Protein AF-A0A255DDA2-F1 (afdb_monomer_lite)

Structure (mmCIF, N/CA/C/O backbone):
data_AF-A0A255DDA2-F1
#
_entry.id   AF-A0A255DDA2-F1
#
loop_
_atom_site.group_PDB
_atom_site.id
_atom_site.type_symbol
_atom_site.label_atom_id
_atom_site.label_alt_id
_atom_site.label_comp_id
_atom_site.label_asym_id
_atom_site.label_entity_id
_atom_site.label_seq_id
_atom_site.pdbx_PDB_ins_code
_atom_site.Cartn_x
_atom_site.Cartn_y
_atom_site.Cartn_z
_atom_site.occupancy
_atom_site.B_iso_or_equiv
_atom_site.auth_seq_id
_atom_site.auth_comp_id
_atom_site.auth_asym_id
_atom_site.auth_atom_id
_atom_site.pdbx_PDB_model_num
ATOM 1 N N . MET A 1 1 ? 32.195 27.760 -72.637 1.00 43.66 1 MET A N 1
ATOM 2 C CA . MET A 1 1 ? 32.267 26.309 -72.363 1.00 43.66 1 MET A CA 1
ATOM 3 C C . MET A 1 1 ? 33.726 25.896 -72.409 1.00 43.66 1 MET A C 1
ATOM 5 O O . MET A 1 1 ? 34.271 25.715 -73.491 1.00 43.66 1 MET A O 1
ATOM 9 N N . SER A 1 2 ? 34.376 25.859 -71.250 1.00 41.91 2 SER A N 1
ATOM 10 C CA . SER A 1 2 ? 35.783 25.475 -71.122 1.00 41.91 2 SER A CA 1
ATOM 11 C C . SER A 1 2 ? 35.889 23.953 -71.210 1.00 41.91 2 SER A C 1
ATOM 13 O O . SER A 1 2 ? 35.228 23.255 -70.447 1.00 41.91 2 SER A O 1
ATOM 15 N N . ARG A 1 3 ? 36.659 23.437 -72.175 1.00 45.88 3 ARG A N 1
ATOM 16 C CA . ARG A 1 3 ? 36.973 22.006 -72.279 1.00 45.88 3 ARG A CA 1
ATOM 17 C C . ARG A 1 3 ? 38.140 21.694 -71.349 1.00 45.88 3 ARG A C 1
ATOM 19 O O . ARG A 1 3 ? 39.228 22.231 -71.525 1.00 45.88 3 ARG A O 1
ATOM 26 N N . GLU A 1 4 ? 37.883 20.835 -70.377 1.00 49.66 4 GLU A N 1
ATOM 27 C CA . GLU A 1 4 ? 38.878 20.277 -69.469 1.00 49.66 4 GLU A CA 1
ATOM 28 C C . GLU A 1 4 ? 39.712 19.241 -70.241 1.00 49.66 4 GLU A C 1
ATOM 30 O O . GLU A 1 4 ? 39.193 18.232 -70.722 1.00 49.66 4 GLU A O 1
ATOM 35 N N . LEU A 1 5 ? 40.996 19.537 -70.454 1.00 54.12 5 LEU A N 1
ATOM 36 C CA . LEU A 1 5 ? 41.959 18.612 -71.049 1.00 54.12 5 LEU A CA 1
ATOM 37 C C . LEU A 1 5 ? 42.528 17.733 -69.933 1.00 54.12 5 LEU A C 1
ATOM 39 O O . LEU A 1 5 ? 43.338 18.185 -69.128 1.00 54.12 5 LEU A O 1
ATOM 43 N N . VAL A 1 6 ? 42.093 16.477 -69.893 1.00 54.84 6 VAL A N 1
ATOM 44 C CA . VAL A 1 6 ? 42.633 15.449 -68.995 1.00 54.84 6 VAL A CA 1
ATOM 45 C C . VAL A 1 6 ? 43.920 14.887 -69.619 1.00 54.84 6 VAL A C 1
ATOM 47 O O . VAL A 1 6 ? 43.923 14.617 -70.824 1.00 54.84 6 VAL A O 1
ATOM 50 N N . PRO A 1 7 ? 45.018 14.701 -68.862 1.00 59.44 7 PRO A N 1
ATOM 51 C CA . PRO A 1 7 ? 46.258 14.163 -69.410 1.00 59.44 7 PRO A CA 1
ATOM 52 C C . PRO A 1 7 ? 46.057 12.720 -69.887 1.00 59.44 7 PRO A C 1
ATOM 54 O O . PRO A 1 7 ? 45.944 11.785 -69.095 1.00 59.44 7 PRO A O 1
ATOM 57 N N . GLY A 1 8 ? 46.023 12.545 -71.209 1.00 48.94 8 GLY A N 1
ATOM 58 C CA . GLY A 1 8 ? 46.153 11.246 -71.851 1.00 48.94 8 GLY A CA 1
ATOM 59 C C . GLY A 1 8 ? 47.595 10.777 -71.723 1.00 48.94 8 GLY A C 1
ATOM 60 O O . GLY A 1 8 ? 48.477 11.261 -72.427 1.00 48.94 8 GLY A O 1
ATOM 61 N N . TYR A 1 9 ? 47.846 9.844 -70.813 1.00 61.16 9 TYR A N 1
ATOM 62 C CA . TYR A 1 9 ? 49.087 9.086 -70.814 1.00 61.16 9 TYR A CA 1
ATOM 63 C C . TYR A 1 9 ? 49.030 8.109 -71.995 1.00 61.16 9 TYR A C 1
ATOM 65 O O . TYR A 1 9 ? 48.171 7.232 -72.069 1.00 61.16 9 TYR A O 1
ATOM 73 N N . SER A 1 10 ? 49.926 8.288 -72.963 1.00 55.62 10 SER A N 1
ATOM 74 C CA . SER A 1 10 ? 50.130 7.329 -74.042 1.00 55.62 10 SER A CA 1
ATOM 75 C C . SER A 1 10 ? 50.744 6.059 -73.452 1.00 55.62 10 SER A C 1
ATOM 77 O O . SER A 1 10 ? 51.945 6.016 -73.180 1.00 55.62 10 SER A O 1
ATOM 79 N N . LEU A 1 11 ? 49.935 5.022 -73.239 1.00 55.56 11 LEU A N 1
ATOM 80 C CA . LEU A 1 11 ? 50.471 3.676 -73.081 1.00 55.56 11 LEU A CA 1
ATOM 81 C C . LEU A 1 11 ? 50.920 3.208 -74.465 1.00 55.56 11 LEU A C 1
ATOM 83 O O . LEU A 1 11 ? 50.124 3.161 -75.403 1.00 55.56 11 LEU A O 1
ATOM 87 N N . LEU A 1 12 ? 52.208 2.890 -74.594 1.00 60.94 12 LEU A N 1
ATOM 88 C CA . LEU A 1 12 ? 52.709 2.060 -75.685 1.00 60.94 12 LEU A CA 1
ATOM 89 C C . LEU A 1 12 ? 51.778 0.850 -75.841 1.00 60.94 12 LEU A C 1
ATOM 91 O O . LEU A 1 12 ? 51.450 0.195 -74.851 1.00 60.94 12 LEU A O 1
ATOM 95 N N . ALA A 1 13 ? 51.342 0.570 -77.070 1.00 56.50 13 ALA A N 1
ATOM 96 C CA . ALA A 1 13 ? 50.552 -0.614 -77.375 1.00 56.50 13 ALA A CA 1
ATOM 97 C C . ALA A 1 13 ? 51.410 -1.864 -77.122 1.00 56.50 13 ALA A C 1
ATOM 99 O O . ALA A 1 13 ? 52.199 -2.284 -77.963 1.00 56.50 13 ALA A O 1
ATOM 100 N N . GLY A 1 14 ? 51.278 -2.424 -75.925 1.00 64.88 14 GLY A N 1
ATOM 101 C CA . GLY A 1 14 ? 51.926 -3.649 -75.488 1.00 64.88 14 GLY A CA 1
ATOM 102 C C . GLY A 1 14 ? 51.089 -4.285 -74.387 1.00 64.88 14 GLY A C 1
ATOM 103 O O . GLY A 1 14 ? 50.583 -3.595 -73.502 1.00 64.88 14 GLY A O 1
ATOM 104 N N . ALA A 1 15 ? 50.904 -5.600 -74.459 1.00 62.62 15 ALA A N 1
ATOM 105 C CA . ALA A 1 15 ? 50.242 -6.344 -73.400 1.00 62.62 15 ALA A CA 1
ATOM 106 C C . ALA A 1 15 ? 51.174 -6.390 -72.182 1.00 62.62 15 ALA A C 1
ATOM 108 O O . ALA A 1 15 ? 52.260 -6.961 -72.256 1.00 62.62 15 ALA A O 1
ATOM 109 N N . TYR A 1 16 ? 50.766 -5.777 -71.072 1.00 63.75 16 TYR A N 1
ATOM 110 C CA . TYR A 1 16 ? 51.408 -5.997 -69.782 1.00 63.75 16 TYR A CA 1
ATOM 111 C C . TYR A 1 16 ? 50.604 -7.046 -69.013 1.00 63.75 16 TYR A C 1
ATOM 113 O O . TYR A 1 16 ? 49.379 -6.965 -68.922 1.00 63.75 16 TYR A O 1
ATOM 121 N N . GLU A 1 17 ? 51.288 -8.040 -68.455 1.00 64.62 17 GLU A N 1
ATOM 122 C CA . GLU A 1 17 ? 50.682 -8.975 -67.513 1.00 64.62 17 GLU A CA 1
ATOM 123 C C . GLU A 1 17 ? 50.752 -8.346 -66.114 1.00 64.62 17 GLU A C 1
ATOM 125 O O . GLU A 1 17 ? 51.828 -8.184 -65.533 1.00 64.62 17 GLU A O 1
ATOM 130 N N . ALA A 1 18 ? 49.610 -7.920 -65.572 1.00 68.31 18 ALA A N 1
ATOM 131 C CA . ALA A 1 18 ? 49.544 -7.456 -64.192 1.00 68.31 18 ALA A CA 1
ATOM 132 C C . ALA A 1 18 ? 49.630 -8.663 -63.248 1.00 68.31 18 ALA A C 1
ATOM 134 O O . ALA A 1 18 ? 48.817 -9.585 -63.335 1.00 68.31 18 ALA A O 1
ATOM 135 N N . ARG A 1 19 ? 50.588 -8.657 -62.312 1.00 67.38 19 ARG A N 1
ATOM 136 C CA . ARG A 1 19 ? 50.671 -9.692 -61.271 1.00 67.38 19 ARG A CA 1
ATOM 137 C C . ARG A 1 19 ? 49.369 -9.669 -60.447 1.00 67.38 19 ARG A C 1
ATOM 139 O O . ARG A 1 19 ? 48.989 -8.592 -59.984 1.00 67.38 19 ARG A O 1
ATOM 146 N N . PRO A 1 20 ? 48.681 -10.808 -60.242 1.00 67.75 20 PRO A N 1
ATOM 147 C CA . PRO A 1 20 ? 47.435 -10.832 -59.485 1.00 67.75 20 PRO A CA 1
ATOM 148 C C . PRO A 1 20 ? 47.663 -10.311 -58.063 1.00 67.75 20 PRO A C 1
ATOM 150 O O . PRO A 1 20 ? 48.584 -10.749 -57.369 1.00 67.75 20 PRO A O 1
ATOM 153 N N . VAL A 1 21 ? 46.826 -9.362 -57.638 1.00 70.25 21 VAL A N 1
ATOM 154 C CA . VAL A 1 21 ? 46.853 -8.821 -56.275 1.00 70.25 21 VAL A CA 1
ATOM 155 C C . VAL A 1 21 ? 46.374 -9.922 -55.324 1.00 70.25 21 VAL 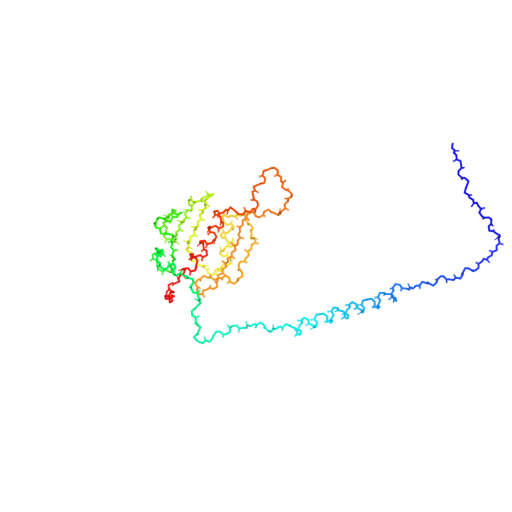A C 1
ATOM 157 O O . VAL A 1 21 ? 45.271 -10.444 -55.516 1.00 70.25 21 VAL A O 1
ATOM 160 N N . PRO A 1 22 ? 47.161 -10.314 -54.308 1.00 67.69 22 PRO A N 1
ATOM 161 C CA . PRO A 1 22 ? 46.708 -11.302 -53.345 1.00 67.69 22 PRO A CA 1
ATOM 162 C C . PRO A 1 22 ? 45.557 -10.709 -52.524 1.00 67.69 22 PRO A C 1
ATOM 164 O O . PRO A 1 22 ? 45.750 -9.757 -51.772 1.00 67.69 22 PRO A O 1
ATOM 167 N N . TYR A 1 23 ? 44.357 -11.273 -52.659 1.00 69.94 23 TYR A N 1
ATOM 168 C CA . TYR A 1 23 ? 43.218 -10.948 -51.805 1.00 69.94 23 TYR A CA 1
ATOM 169 C C . TYR A 1 23 ? 43.072 -12.022 -50.725 1.00 69.94 23 TYR A C 1
ATOM 171 O O . TYR A 1 23 ? 43.047 -13.226 -50.993 1.00 69.94 23 TYR A O 1
ATOM 179 N N . THR A 1 24 ? 42.975 -11.602 -49.469 1.00 68.75 24 THR A N 1
ATOM 180 C CA . THR A 1 24 ? 42.604 -12.492 -48.371 1.00 68.75 24 THR A CA 1
ATOM 181 C C . THR A 1 24 ? 41.094 -12.686 -48.400 1.00 68.75 24 THR A C 1
ATOM 183 O O . THR A 1 24 ? 40.321 -11.747 -48.238 1.00 68.75 24 THR A O 1
ATOM 186 N N . SER A 1 25 ? 40.644 -13.921 -48.641 1.00 78.88 25 SER A N 1
ATOM 187 C CA . SER A 1 25 ? 39.208 -14.217 -48.663 1.00 78.88 25 SER A CA 1
ATOM 188 C C . SER A 1 25 ? 38.577 -13.853 -47.316 1.00 78.88 25 SER A C 1
ATOM 190 O O . SER A 1 25 ? 39.085 -14.288 -46.279 1.00 78.88 25 SER A O 1
ATOM 192 N N . LEU A 1 26 ? 37.440 -13.153 -47.331 1.00 77.12 26 LEU A N 1
ATOM 193 C CA . LEU A 1 26 ? 36.682 -12.765 -46.134 1.00 77.12 26 LEU A CA 1
ATOM 194 C C . LEU A 1 26 ? 36.454 -13.953 -45.181 1.00 77.12 26 LEU A C 1
ATOM 196 O O . LEU A 1 26 ? 36.572 -13.832 -43.966 1.00 77.12 26 LEU A O 1
ATOM 200 N N . ARG A 1 27 ? 36.230 -15.144 -45.746 1.00 76.75 27 ARG A N 1
ATOM 201 C CA . ARG A 1 27 ? 36.062 -16.396 -45.000 1.00 76.75 27 ARG A CA 1
ATOM 202 C C . ARG A 1 27 ? 37.296 -16.780 -44.171 1.00 76.75 27 ARG A C 1
ATOM 204 O O . ARG A 1 27 ? 37.142 -17.217 -43.038 1.00 76.75 27 ARG A O 1
ATOM 211 N N . ARG A 1 28 ? 38.511 -16.581 -44.695 1.00 80.19 28 ARG A N 1
ATOM 212 C CA . ARG A 1 28 ? 39.770 -16.830 -43.961 1.00 80.19 28 ARG A CA 1
ATOM 213 C C . ARG A 1 28 ? 39.997 -15.836 -42.819 1.00 80.19 28 ARG A C 1
ATOM 215 O O . ARG A 1 28 ? 40.735 -16.165 -41.901 1.00 80.19 28 ARG A O 1
ATOM 222 N N . LEU A 1 29 ? 39.362 -14.664 -42.861 1.00 83.50 29 LEU A N 1
ATOM 223 C CA . LEU A 1 29 ? 39.468 -13.643 -41.816 1.00 83.50 29 LEU A CA 1
ATOM 224 C C . LEU A 1 29 ? 38.366 -13.781 -40.753 1.00 83.50 29 LEU A C 1
ATOM 226 O O . LEU A 1 29 ? 38.639 -13.660 -39.564 1.00 83.50 29 LEU A O 1
ATOM 230 N N . LEU A 1 30 ? 37.137 -14.109 -41.160 1.00 86.88 30 LEU A N 1
ATOM 231 C CA . LEU A 1 30 ? 36.003 -14.248 -40.241 1.00 86.88 30 LEU A CA 1
ATOM 232 C C . LEU A 1 30 ? 36.082 -15.502 -39.365 1.00 86.88 30 LEU A C 1
ATOM 234 O O . LEU A 1 30 ? 35.718 -15.436 -38.195 1.00 86.88 30 LEU A O 1
ATOM 238 N N . ILE A 1 31 ? 36.575 -16.628 -39.894 1.00 88.12 31 ILE A N 1
ATOM 239 C CA . ILE A 1 31 ? 36.677 -17.886 -39.133 1.00 88.12 31 ILE A CA 1
ATOM 240 C C . ILE A 1 31 ? 37.495 -17.728 -37.836 1.00 88.12 31 ILE A C 1
ATOM 242 O O . ILE A 1 31 ? 36.953 -18.047 -36.776 1.00 88.12 31 ILE A O 1
ATOM 246 N N . PRO A 1 32 ? 38.749 -17.227 -37.854 1.00 90.62 32 PRO A N 1
ATOM 247 C CA . PRO A 1 32 ? 39.518 -17.082 -36.618 1.00 90.62 32 PRO A CA 1
ATOM 248 C C . PRO A 1 32 ? 38.910 -16.036 -35.678 1.00 90.62 32 PRO A C 1
ATOM 250 O O . PRO A 1 32 ? 38.984 -16.191 -34.462 1.00 90.62 32 PRO A O 1
ATOM 253 N N . MET A 1 33 ? 38.268 -14.997 -36.220 1.00 90.31 33 MET A N 1
ATOM 254 C CA . MET A 1 33 ? 37.694 -13.926 -35.410 1.00 90.31 33 MET A CA 1
ATOM 255 C C . MET A 1 33 ? 36.439 -14.388 -34.651 1.00 90.31 33 MET A C 1
ATOM 257 O O . MET A 1 33 ? 36.299 -14.112 -33.462 1.00 90.31 33 MET A O 1
ATOM 261 N N . ILE A 1 34 ? 35.561 -15.157 -35.306 1.00 92.31 34 ILE A N 1
ATOM 262 C CA . ILE A 1 34 ? 34.393 -15.777 -34.662 1.00 92.31 34 ILE A CA 1
ATOM 263 C C . ILE A 1 34 ? 34.845 -16.817 -33.635 1.00 92.31 34 ILE A C 1
ATOM 265 O O . ILE A 1 34 ? 34.330 -16.830 -32.521 1.00 92.31 34 ILE A O 1
ATOM 269 N N . ALA A 1 35 ? 35.831 -17.654 -33.976 1.00 94.44 35 ALA A N 1
ATOM 270 C CA . ALA A 1 35 ? 36.371 -18.638 -33.041 1.00 94.44 35 ALA A CA 1
ATOM 271 C C . ALA A 1 35 ? 36.929 -17.967 -31.774 1.00 94.44 35 ALA A C 1
ATOM 273 O O . ALA A 1 35 ? 36.618 -18.399 -30.666 1.00 94.44 35 ALA A O 1
ATOM 274 N N . GLY A 1 36 ? 37.677 -16.868 -31.925 1.00 94.62 36 GLY A N 1
ATOM 275 C CA . GLY A 1 36 ? 38.171 -16.078 -30.798 1.00 94.62 36 GLY A CA 1
ATOM 276 C C . GLY A 1 36 ? 37.045 -15.511 -29.929 1.00 94.62 36 GLY A C 1
ATOM 277 O O . GLY A 1 36 ? 37.089 -15.646 -28.708 1.00 94.62 36 GLY A O 1
ATOM 278 N N . LEU A 1 37 ? 36.001 -14.944 -30.543 1.00 95.06 37 LEU A N 1
ATOM 279 C CA . LEU A 1 37 ? 34.844 -14.412 -29.817 1.00 95.06 37 LEU A CA 1
ATOM 280 C C . LEU A 1 37 ? 34.136 -15.501 -28.997 1.00 95.06 37 LEU A C 1
ATOM 282 O O . LEU A 1 37 ? 33.838 -15.290 -27.824 1.00 95.06 37 LEU A O 1
ATOM 286 N N . VAL A 1 38 ? 33.898 -16.671 -29.595 1.00 95.75 38 VAL A N 1
ATOM 287 C CA . VAL A 1 38 ? 33.235 -17.799 -28.923 1.00 95.75 38 VAL A CA 1
ATOM 288 C C . VAL A 1 38 ? 34.045 -18.271 -27.717 1.00 95.75 38 VAL A C 1
ATOM 290 O O . VAL A 1 38 ? 33.471 -18.513 -26.659 1.00 95.75 38 VAL A O 1
ATOM 293 N N . VAL A 1 39 ? 35.373 -18.347 -27.842 1.00 96.31 39 VAL A N 1
ATOM 294 C CA . VAL A 1 39 ? 36.255 -18.724 -26.728 1.00 96.31 39 VAL A CA 1
ATOM 295 C C . VAL A 1 39 ? 36.181 -17.700 -25.596 1.00 96.31 39 VAL A C 1
ATOM 297 O O . VAL A 1 39 ? 36.059 -18.088 -24.437 1.00 96.31 39 VAL A O 1
ATOM 300 N N . ILE A 1 40 ? 36.200 -16.403 -25.915 1.00 95.25 40 ILE A N 1
ATOM 301 C CA . ILE A 1 40 ? 36.116 -15.337 -24.907 1.00 95.25 40 ILE A CA 1
ATOM 302 C C . ILE A 1 40 ? 34.773 -15.393 -24.174 1.00 95.25 40 ILE A C 1
ATOM 304 O O . ILE A 1 40 ? 34.750 -15.390 -22.947 1.00 95.25 40 ILE A O 1
ATOM 308 N N . VAL A 1 41 ? 33.661 -15.488 -24.907 1.00 95.50 41 VAL A N 1
ATOM 309 C CA . VAL A 1 41 ? 32.313 -15.551 -24.318 1.00 95.50 41 VAL A CA 1
ATOM 310 C C . VAL A 1 41 ? 32.125 -16.824 -23.488 1.00 95.50 41 VAL A C 1
ATOM 312 O O . VAL A 1 41 ? 31.546 -16.778 -22.403 1.00 95.50 41 VAL A O 1
ATOM 315 N N . GLY A 1 42 ? 32.637 -17.962 -23.958 1.00 94.06 42 GLY A N 1
ATOM 316 C CA . GLY A 1 42 ? 32.603 -19.217 -23.208 1.00 94.06 42 GLY A CA 1
ATOM 317 C C . GLY A 1 42 ? 33.409 -19.144 -21.910 1.00 94.06 42 GLY A C 1
ATOM 318 O O . GLY A 1 42 ? 32.933 -19.567 -20.859 1.00 94.06 42 GLY A O 1
ATOM 319 N N . ALA A 1 43 ? 34.605 -18.552 -21.954 1.00 91.75 43 ALA A N 1
ATOM 320 C CA . ALA A 1 43 ? 35.448 -18.392 -20.773 1.00 91.75 43 ALA A CA 1
ATOM 321 C C . ALA A 1 43 ? 34.819 -17.451 -19.733 1.00 91.75 43 ALA A C 1
ATOM 323 O O . ALA A 1 43 ? 34.835 -17.762 -18.542 1.00 91.75 43 ALA A O 1
ATOM 324 N N . THR A 1 44 ? 34.231 -16.327 -20.160 1.00 88.69 44 THR A N 1
ATOM 325 C CA . THR A 1 44 ? 33.587 -15.378 -19.238 1.00 88.69 44 THR A CA 1
ATOM 326 C C . THR A 1 44 ? 32.336 -15.967 -18.597 1.00 88.69 44 THR A C 1
ATOM 328 O O . THR A 1 44 ? 32.183 -15.885 -17.381 1.00 88.69 44 THR A O 1
ATOM 331 N N . THR A 1 45 ? 31.473 -16.621 -19.377 1.00 89.75 45 THR A N 1
ATOM 332 C CA . THR A 1 45 ? 30.261 -17.268 -18.845 1.00 89.75 45 THR A CA 1
ATOM 333 C C . THR A 1 45 ? 30.587 -18.404 -17.874 1.00 89.75 45 THR A C 1
ATOM 335 O O . THR A 1 45 ? 29.985 -18.476 -16.803 1.00 89.75 45 THR A O 1
ATOM 338 N N . ALA A 1 46 ? 31.582 -19.243 -18.180 1.00 90.06 46 ALA A N 1
ATOM 339 C CA . ALA A 1 46 ? 32.036 -20.295 -17.271 1.00 90.06 46 ALA A CA 1
ATOM 340 C C . ALA A 1 46 ? 32.599 -19.724 -15.959 1.00 90.06 46 ALA A C 1
ATOM 342 O O . ALA A 1 46 ? 32.262 -20.215 -14.881 1.00 90.06 46 ALA A O 1
ATOM 343 N N . ALA A 1 47 ? 33.403 -18.659 -16.031 1.00 89.56 47 ALA A N 1
ATOM 344 C CA . ALA A 1 47 ? 33.924 -17.983 -14.846 1.00 89.56 47 ALA A CA 1
ATOM 345 C C . ALA A 1 47 ? 32.798 -17.403 -13.972 1.00 89.56 47 ALA A C 1
ATOM 347 O O . ALA A 1 47 ? 32.841 -17.545 -12.752 1.00 89.56 47 ALA A O 1
ATOM 348 N N . SER A 1 48 ? 31.762 -16.810 -14.579 1.00 81.44 48 SER A N 1
ATOM 349 C CA . SER A 1 48 ? 30.595 -16.308 -13.844 1.00 81.44 48 SER A CA 1
ATOM 350 C C . SER A 1 48 ? 29.814 -17.420 -13.144 1.00 81.44 48 SER A C 1
ATOM 352 O O . SER A 1 48 ? 29.395 -17.234 -12.006 1.00 81.44 48 SER A O 1
ATOM 354 N N . LEU A 1 49 ? 29.641 -18.578 -13.787 1.00 83.50 49 LEU A N 1
ATOM 355 C CA . LEU A 1 49 ? 28.945 -19.716 -13.179 1.00 83.50 49 LEU A CA 1
ATOM 356 C C . LEU A 1 49 ? 29.746 -20.340 -12.030 1.00 83.50 49 LEU A C 1
ATOM 358 O O . LEU A 1 49 ? 29.162 -20.713 -11.019 1.00 83.50 49 LEU A O 1
ATOM 362 N N . LEU A 1 50 ? 31.073 -20.418 -12.156 1.00 84.62 50 LEU A N 1
ATOM 363 C CA . LEU A 1 50 ? 31.952 -20.941 -11.104 1.00 84.62 50 LEU A CA 1
ATOM 364 C C . LEU A 1 50 ? 32.068 -19.993 -9.899 1.00 84.62 50 LEU A C 1
ATOM 366 O O . LEU A 1 50 ? 32.258 -20.456 -8.778 1.00 84.62 50 LEU A O 1
ATOM 370 N N . ALA A 1 51 ? 31.959 -18.680 -10.120 1.00 81.12 51 ALA A N 1
ATOM 371 C CA . ALA A 1 51 ? 32.018 -17.670 -9.064 1.00 81.12 51 ALA A CA 1
ATOM 372 C C . ALA A 1 51 ? 30.662 -17.402 -8.386 1.00 81.12 51 ALA A C 1
ATOM 374 O O . ALA A 1 51 ? 30.615 -16.724 -7.358 1.00 81.12 51 ALA A O 1
ATOM 375 N N . ALA A 1 52 ? 29.556 -17.901 -8.945 1.00 78.44 52 ALA A N 1
ATOM 376 C CA . ALA A 1 52 ? 28.236 -17.721 -8.362 1.00 78.44 52 ALA A CA 1
ATOM 377 C C . ALA A 1 52 ? 28.111 -18.547 -7.073 1.00 78.44 52 ALA A C 1
ATOM 379 O O . ALA A 1 52 ? 28.063 -19.777 -7.101 1.00 78.44 52 ALA A O 1
ATOM 380 N N . ALA A 1 53 ? 28.028 -17.867 -5.929 1.00 73.81 53 ALA A N 1
ATOM 381 C CA . ALA A 1 53 ? 27.623 -18.516 -4.691 1.00 73.81 53 ALA A CA 1
ATOM 382 C C . ALA A 1 53 ? 26.176 -19.034 -4.837 1.00 73.81 53 ALA A C 1
ATOM 384 O O . ALA A 1 53 ? 25.343 -18.342 -5.435 1.00 73.81 53 ALA A O 1
ATOM 385 N N . PRO A 1 54 ? 25.846 -20.224 -4.300 1.00 75.31 54 PRO A N 1
ATOM 386 C CA . PRO A 1 54 ? 24.472 -20.705 -4.300 1.00 75.31 54 PRO A CA 1
ATOM 387 C C . PRO A 1 54 ? 23.565 -19.683 -3.595 1.00 75.31 54 PRO A C 1
ATOM 389 O O . PRO A 1 54 ? 23.985 -19.087 -2.597 1.00 75.31 54 PRO A O 1
ATOM 392 N N . PRO A 1 55 ? 22.328 -19.460 -4.083 1.00 61.62 55 PRO A N 1
ATOM 393 C CA . PRO A 1 55 ? 21.394 -18.580 -3.401 1.00 61.62 55 PRO A CA 1
ATOM 394 C C . PRO A 1 55 ? 21.188 -19.107 -1.984 1.00 61.62 55 PRO A C 1
ATOM 396 O O . PRO A 1 55 ? 20.822 -20.269 -1.794 1.00 61.62 55 PRO A O 1
ATOM 399 N N . VAL A 1 56 ? 21.450 -18.258 -0.990 1.00 62.84 56 VAL A N 1
ATOM 400 C CA . VAL A 1 56 ? 21.250 -18.609 0.415 1.00 62.84 56 VAL A CA 1
ATOM 401 C C . VAL A 1 56 ? 19.756 -18.851 0.610 1.00 62.84 56 VAL A C 1
ATOM 403 O O . VAL A 1 56 ? 18.954 -17.918 0.652 1.00 62.84 56 VAL A O 1
ATOM 406 N N . GLN A 1 57 ? 19.365 -20.122 0.674 1.00 52.12 57 GLN A N 1
ATOM 407 C CA . GLN A 1 57 ? 18.046 -20.496 1.152 1.00 52.12 57 GLN A CA 1
ATOM 408 C C . GLN A 1 57 ? 18.064 -20.285 2.660 1.00 52.12 57 GLN A C 1
ATOM 410 O O . GLN A 1 57 ? 18.649 -21.073 3.401 1.00 52.12 57 GLN A O 1
ATOM 415 N N . TYR A 1 58 ? 17.451 -19.195 3.115 1.00 50.28 58 TYR A N 1
ATOM 416 C CA . TYR A 1 58 ? 17.167 -18.989 4.530 1.00 50.28 58 TYR A CA 1
ATOM 417 C C . TYR A 1 58 ? 16.071 -19.982 4.949 1.00 50.28 58 TYR A C 1
ATOM 419 O O . TYR A 1 58 ? 14.896 -19.637 5.043 1.00 50.28 58 TYR A O 1
ATOM 427 N N . ALA A 1 59 ? 16.457 -21.245 5.141 1.00 55.59 59 ALA A N 1
ATOM 428 C CA . ALA A 1 59 ? 15.657 -22.238 5.840 1.00 55.59 59 ALA A CA 1
ATOM 429 C C . ALA A 1 59 ? 15.714 -21.873 7.320 1.00 55.59 59 ALA A C 1
ATOM 431 O O . ALA A 1 59 ? 16.676 -22.154 8.033 1.00 55.59 59 ALA A O 1
ATOM 432 N N . CYS A 1 60 ? 14.712 -21.118 7.726 1.00 53.91 60 CYS A N 1
ATOM 433 C CA . CYS A 1 60 ? 14.607 -20.588 9.058 1.00 53.91 60 CYS A CA 1
ATOM 434 C C . CYS A 1 60 ? 14.297 -21.769 10.018 1.00 53.91 60 CYS A C 1
ATOM 436 O O . CYS A 1 60 ? 13.338 -22.503 9.761 1.00 53.91 60 CYS A O 1
ATOM 438 N N . PRO A 1 61 ? 15.148 -22.048 11.032 1.00 66.56 61 PRO A N 1
ATOM 439 C CA . PRO A 1 61 ? 14.949 -23.139 11.996 1.00 66.56 61 PRO A CA 1
ATOM 440 C C . PRO A 1 61 ? 13.611 -22.990 12.746 1.00 66.56 61 PRO A C 1
ATOM 442 O O . PRO A 1 61 ? 13.039 -21.903 12.715 1.00 66.56 61 PRO A O 1
ATOM 445 N N . PRO A 1 62 ? 13.103 -24.030 13.439 1.00 63.91 62 PRO A N 1
ATOM 446 C CA . PRO A 1 62 ? 11.764 -24.013 14.046 1.00 63.91 62 PRO A CA 1
ATOM 447 C C . PRO A 1 62 ? 11.503 -22.834 15.001 1.00 63.91 62 PRO A C 1
ATOM 449 O O . PRO A 1 62 ? 10.349 -22.459 15.172 1.00 63.91 62 PRO A O 1
ATOM 452 N N . ASP A 1 63 ? 12.557 -22.205 15.530 1.00 60.72 63 ASP A N 1
ATOM 453 C CA . ASP A 1 63 ? 12.502 -20.917 16.222 1.00 60.72 63 ASP A CA 1
ATOM 454 C C . ASP A 1 63 ? 13.163 -19.819 15.380 1.00 60.72 63 ASP A C 1
ATOM 456 O O . ASP A 1 63 ? 14.291 -19.377 15.621 1.00 60.72 63 ASP A O 1
ATOM 460 N N . CYS A 1 64 ? 12.446 -19.359 14.361 1.00 60.28 64 CYS A N 1
ATOM 461 C CA . CYS A 1 64 ? 12.744 -18.074 13.754 1.00 60.28 64 CYS A CA 1
ATOM 462 C C . CYS A 1 64 ? 12.512 -16.991 14.799 1.00 60.28 64 CYS A C 1
ATOM 464 O O . CYS A 1 64 ? 11.378 -16.769 15.225 1.00 60.28 64 CYS A O 1
ATOM 466 N N . GLY A 1 65 ? 13.577 -16.287 15.185 1.00 53.94 65 GLY A N 1
ATOM 467 C CA . GLY A 1 65 ? 13.429 -15.024 15.897 1.00 53.94 65 GLY A CA 1
ATOM 468 C C . GLY A 1 65 ? 12.427 -14.139 15.156 1.00 53.94 65 GLY A C 1
ATOM 469 O O . GLY A 1 65 ? 12.453 -14.064 13.922 1.00 53.94 65 GLY A O 1
ATOM 470 N N . GLN A 1 66 ? 11.517 -13.513 15.905 1.00 55.78 66 GLN A N 1
ATOM 471 C CA . GLN A 1 66 ? 10.558 -12.577 15.332 1.00 55.78 66 GLN A CA 1
ATOM 472 C C . GLN A 1 66 ? 11.322 -11.533 14.504 1.00 55.78 66 GLN A C 1
ATOM 474 O O . GLN A 1 66 ? 12.353 -11.029 14.968 1.00 55.78 66 GLN A O 1
ATOM 479 N N . PRO A 1 67 ? 10.865 -11.228 13.274 1.00 46.34 67 PRO A N 1
ATOM 480 C CA . PRO A 1 67 ? 11.487 -10.191 12.465 1.00 46.34 67 PRO A CA 1
ATOM 481 C C . PRO A 1 67 ? 11.575 -8.918 13.309 1.00 46.34 67 PRO A C 1
ATOM 483 O O . PRO A 1 67 ? 10.618 -8.641 14.036 1.00 46.34 67 PRO A O 1
ATOM 486 N N . PRO A 1 68 ? 12.693 -8.170 13.259 1.00 45.00 68 PRO A N 1
ATOM 487 C CA . PRO A 1 68 ? 12.855 -6.970 14.061 1.00 45.00 68 PRO A CA 1
ATOM 488 C C . PRO A 1 68 ? 11.721 -6.009 13.719 1.00 45.00 68 PRO A C 1
ATOM 490 O O . PRO A 1 68 ? 11.718 -5.347 12.681 1.00 45.00 68 PRO A O 1
ATOM 493 N N . THR A 1 69 ? 10.719 -5.977 14.588 1.00 48.72 69 THR A N 1
ATOM 494 C CA . THR A 1 69 ? 9.645 -5.008 14.530 1.00 48.72 69 THR A CA 1
ATOM 495 C C . THR A 1 69 ? 10.292 -3.680 14.877 1.00 48.72 69 THR A C 1
ATOM 497 O O . THR A 1 69 ? 10.859 -3.522 15.961 1.00 48.72 69 THR A O 1
ATOM 500 N N . GLY A 1 70 ? 10.250 -2.727 13.944 1.00 46.41 70 GLY A N 1
ATOM 501 C CA . GLY A 1 70 ? 10.553 -1.336 14.269 1.00 46.41 70 GLY A CA 1
ATOM 502 C C . GLY A 1 70 ? 9.751 -0.894 15.498 1.00 46.41 70 GLY A C 1
ATOM 503 O O . GLY A 1 70 ? 8.728 -1.504 15.818 1.00 46.41 70 GLY A O 1
ATOM 504 N N . ILE A 1 71 ? 10.240 0.141 16.191 1.00 49.00 71 ILE A N 1
ATOM 505 C CA . ILE A 1 71 ? 9.641 0.697 17.417 1.00 49.00 71 ILE A CA 1
ATOM 506 C C . ILE A 1 71 ? 8.108 0.653 17.314 1.00 49.00 71 ILE A C 1
ATOM 508 O O . ILE A 1 71 ? 7.553 1.166 16.335 1.00 49.00 71 ILE A O 1
ATOM 512 N N . PRO A 1 72 ? 7.428 -0.002 18.268 1.00 45.47 72 PRO A N 1
ATOM 513 C CA . PRO A 1 72 ? 6.064 -0.443 18.073 1.00 45.47 72 PRO A CA 1
ATOM 514 C C . PRO A 1 72 ? 5.132 0.742 17.827 1.00 45.47 72 PRO A C 1
ATOM 516 O O . PRO A 1 72 ? 4.962 1.623 18.666 1.00 45.47 72 PRO A O 1
ATOM 519 N N . VAL A 1 73 ? 4.427 0.685 16.699 1.00 53.03 73 VAL A N 1
ATOM 520 C CA . VAL A 1 73 ? 3.231 1.495 16.411 1.00 53.03 73 VAL A CA 1
ATOM 521 C C . VAL A 1 73 ? 2.044 1.137 17.325 1.00 53.03 73 VAL A C 1
ATOM 523 O O . VAL A 1 73 ? 0.945 1.646 17.135 1.00 53.03 73 VAL A O 1
ATOM 526 N N . GLN A 1 74 ? 2.257 0.278 18.331 1.00 52.06 74 GLN A N 1
ATOM 527 C CA . GLN A 1 74 ? 1.269 -0.221 19.297 1.00 52.06 74 GLN A CA 1
ATOM 528 C C . GLN A 1 74 ? 0.562 0.884 20.101 1.00 52.06 74 GLN A C 1
ATOM 530 O O . GLN A 1 74 ? -0.518 0.642 20.625 1.00 52.06 74 GLN A O 1
ATOM 535 N N . ALA A 1 75 ? 1.129 2.094 20.200 1.00 63.84 75 ALA A N 1
ATOM 536 C CA . ALA A 1 75 ? 0.479 3.217 20.885 1.00 63.84 75 ALA A CA 1
ATOM 537 C C . ALA A 1 75 ? -0.593 3.927 20.034 1.00 63.84 75 ALA A C 1
ATOM 539 O O . ALA A 1 75 ? -1.383 4.707 20.567 1.00 63.84 75 ALA A O 1
ATOM 540 N N . ASN A 1 76 ? -0.625 3.6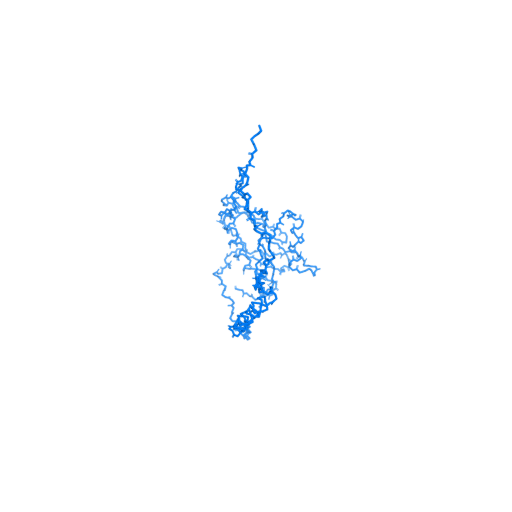86 18.721 1.00 79.75 76 ASN A N 1
ATOM 541 C CA . ASN A 1 76 ? -1.603 4.319 17.848 1.00 79.75 76 ASN A CA 1
ATOM 542 C C . ASN A 1 76 ? -2.972 3.628 17.959 1.00 79.75 76 ASN A C 1
ATOM 544 O O . ASN A 1 76 ? -3.035 2.407 18.134 1.00 79.75 76 ASN A O 1
ATOM 548 N N . PRO A 1 77 ? -4.083 4.375 17.798 1.00 88.38 77 PRO A N 1
ATOM 549 C CA . PRO A 1 77 ? -5.404 3.773 17.666 1.00 88.38 77 PRO A CA 1
ATOM 550 C C . PRO A 1 77 ? -5.416 2.727 16.549 1.00 88.38 77 PRO A C 1
ATOM 552 O O . PRO A 1 77 ? -4.707 2.869 15.552 1.00 88.38 77 PRO A O 1
ATOM 555 N N . ARG A 1 78 ? -6.243 1.689 16.689 1.00 89.12 78 ARG A N 1
ATOM 556 C CA . ARG A 1 78 ? -6.413 0.660 15.656 1.00 89.12 78 ARG A CA 1
ATOM 557 C C . ARG A 1 78 ? -7.792 0.735 15.015 1.00 89.12 78 ARG A C 1
ATOM 559 O O . ARG A 1 78 ? -8.784 1.049 15.676 1.00 89.12 78 ARG A O 1
ATOM 566 N N . PHE A 1 79 ? -7.837 0.440 13.724 1.00 91.94 79 PHE A N 1
ATOM 567 C CA . PHE A 1 79 ? -9.058 0.122 13.001 1.00 91.94 79 PHE A CA 1
ATOM 568 C C . PHE A 1 79 ? -9.215 -1.399 12.916 1.00 91.94 79 PHE A C 1
ATOM 570 O O . PHE A 1 79 ? -8.229 -2.118 12.744 1.00 91.94 79 PHE A O 1
ATOM 577 N N . SER A 1 80 ? -10.454 -1.863 13.049 1.00 92.69 80 SER A N 1
ATOM 578 C CA . SER A 1 80 ? -10.872 -3.234 12.778 1.00 92.69 80 SER A CA 1
ATOM 579 C C . SER A 1 80 ? -12.280 -3.171 12.180 1.00 92.69 80 SER A C 1
ATOM 581 O O . SER A 1 80 ? -13.129 -2.502 12.777 1.00 92.69 80 SER A O 1
ATOM 583 N N . PRO A 1 81 ? -12.547 -3.862 11.060 1.00 92.00 81 PRO A N 1
ATOM 584 C CA . PRO A 1 81 ? -13.895 -4.027 10.533 1.00 92.00 81 PRO A CA 1
ATOM 585 C C . PRO A 1 81 ? -14.764 -4.838 11.503 1.00 92.00 81 PRO A C 1
ATOM 587 O O . PRO A 1 81 ? -14.259 -5.517 12.408 1.00 92.00 81 PRO A O 1
ATOM 590 N N . ALA A 1 82 ? -16.083 -4.786 11.298 1.00 90.44 82 ALA A N 1
ATOM 591 C CA . ALA A 1 82 ? -17.070 -5.431 12.169 1.00 90.44 82 ALA A CA 1
ATOM 592 C C . ALA A 1 82 ? -16.925 -6.964 12.251 1.00 90.44 82 ALA A C 1
ATOM 594 O O . ALA A 1 82 ? -17.265 -7.567 13.268 1.00 90.44 82 ALA A O 1
ATOM 595 N N . ASP A 1 83 ? -16.397 -7.604 11.205 1.00 87.75 83 ASP A N 1
ATOM 596 C CA . ASP A 1 83 ? -16.135 -9.049 11.161 1.00 87.75 83 ASP A CA 1
ATOM 597 C C . ASP A 1 83 ? -14.832 -9.465 11.889 1.00 87.75 83 ASP A C 1
ATOM 599 O O . ASP A 1 83 ? -14.575 -10.659 12.127 1.00 87.75 83 ASP A O 1
ATOM 603 N N . GLY A 1 84 ? -14.014 -8.476 12.270 1.00 89.38 84 GLY A N 1
ATOM 604 C CA . GLY A 1 84 ? -12.711 -8.653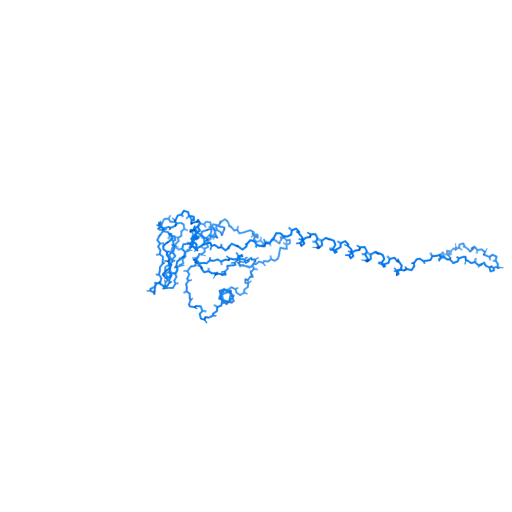 12.901 1.00 89.38 84 GLY A CA 1
ATOM 605 C C . GLY A 1 84 ? -11.714 -9.415 12.031 1.00 89.38 84 GLY A C 1
ATOM 606 O O . GLY A 1 84 ? -10.848 -10.095 12.578 1.00 89.38 84 GLY A O 1
ATOM 607 N N . SER A 1 85 ? -11.873 -9.387 10.705 1.00 89.38 85 SER A N 1
ATOM 608 C CA . SER A 1 85 ? -11.038 -10.139 9.757 1.00 89.38 85 SER A CA 1
ATOM 609 C C . SER A 1 85 ? -9.579 -9.670 9.733 1.00 89.38 85 SER A C 1
ATOM 611 O O . SER A 1 85 ? -8.672 -10.486 9.540 1.00 89.38 85 SER A O 1
ATOM 613 N N . TRP A 1 86 ? -9.336 -8.386 9.990 1.00 90.56 86 TRP A N 1
ATOM 614 C CA . TRP A 1 86 ? -8.006 -7.788 10.057 1.00 90.56 86 TRP A CA 1
ATOM 615 C C . TRP A 1 86 ? -7.983 -6.571 10.984 1.00 90.56 86 TRP A C 1
ATOM 617 O O . TRP A 1 86 ? -9.018 -6.064 11.398 1.00 90.56 86 TRP A O 1
ATOM 627 N N . SER A 1 87 ? -6.799 -6.081 11.335 1.00 90.69 87 SER A N 1
ATOM 628 C CA . SER A 1 87 ? -6.662 -4.793 12.010 1.00 90.69 87 SER A CA 1
ATOM 629 C C . SER A 1 87 ? -5.393 -4.070 11.590 1.00 90.69 87 SER A C 1
ATOM 631 O O . SER A 1 87 ? -4.378 -4.698 11.282 1.00 90.69 87 SER A O 1
ATOM 633 N N . VAL A 1 88 ? -5.424 -2.741 11.632 1.00 90.44 88 VAL A N 1
ATOM 634 C CA . VAL A 1 88 ? -4.271 -1.887 11.319 1.00 90.44 88 VAL A CA 1
ATOM 635 C C . VAL A 1 88 ? -4.206 -0.718 12.293 1.00 90.44 88 VAL A C 1
ATOM 637 O O . VAL A 1 88 ? -5.239 -0.236 12.762 1.00 90.44 88 VAL A O 1
ATOM 640 N N . ALA A 1 89 ? -3.002 -0.255 12.622 1.00 90.38 89 ALA A N 1
ATOM 641 C CA . ALA A 1 89 ? -2.841 1.018 13.309 1.00 90.38 89 ALA A CA 1
ATOM 642 C C . ALA A 1 89 ? -3.200 2.168 12.361 1.00 90.38 89 ALA A C 1
ATOM 644 O O . ALA A 1 89 ? -2.922 2.110 11.165 1.00 90.38 89 ALA A O 1
ATOM 645 N N . VAL A 1 90 ? -3.792 3.225 12.904 1.00 91.00 90 VAL A N 1
ATOM 646 C CA . VAL A 1 90 ? -4.195 4.420 12.159 1.00 91.00 90 VAL A CA 1
ATOM 647 C C . VAL A 1 90 ? -3.619 5.671 12.820 1.00 91.00 90 VAL A C 1
ATOM 649 O O . VAL A 1 90 ? -3.290 5.629 14.011 1.00 91.00 90 VAL A O 1
ATOM 652 N N . PRO A 1 91 ? -3.466 6.790 12.091 1.00 90.25 91 PRO A N 1
ATOM 653 C CA . PRO A 1 91 ? -3.017 8.034 12.702 1.00 90.25 91 PRO A CA 1
ATOM 654 C C . PRO A 1 91 ? -3.931 8.450 13.868 1.00 90.25 91 PRO A C 1
ATOM 656 O O . PRO A 1 91 ? -5.157 8.371 13.781 1.00 90.25 91 PRO A O 1
ATOM 659 N N . GLY A 1 92 ? -3.323 8.862 14.983 1.00 84.38 92 GLY A N 1
ATOM 660 C CA . GLY A 1 92 ? -4.042 9.282 16.185 1.00 84.38 92 GLY A CA 1
ATOM 661 C C . GLY A 1 92 ? -4.443 10.764 16.183 1.00 84.38 92 GLY A C 1
ATOM 662 O O . GLY A 1 92 ? -3.992 11.535 15.327 1.00 84.38 92 GLY A O 1
ATOM 663 N N . PRO A 1 93 ? -5.256 11.195 17.165 1.00 82.25 93 PRO A N 1
ATOM 664 C CA . PRO A 1 93 ? -5.563 12.608 17.374 1.00 82.25 93 PRO A CA 1
ATOM 665 C C . PRO A 1 93 ? -4.284 13.445 17.524 1.00 82.25 93 PRO A C 1
ATOM 667 O O . PRO A 1 93 ? -3.336 13.018 18.180 1.00 82.25 93 PRO A O 1
ATOM 670 N N . GLY A 1 94 ? -4.255 14.637 16.925 1.00 81.62 94 GLY A N 1
ATOM 671 C CA . GLY A 1 94 ? -3.094 15.537 16.972 1.00 81.62 94 GLY A CA 1
ATOM 672 C C . GLY A 1 94 ? -1.991 15.229 15.952 1.00 81.62 94 GLY A C 1
ATOM 673 O O . GLY A 1 94 ? -1.000 15.954 15.898 1.00 81.62 94 GLY A O 1
ATOM 674 N N . THR A 1 95 ? -2.154 14.194 15.122 1.00 87.44 95 THR A N 1
ATOM 675 C CA . THR A 1 95 ? -1.311 13.988 13.933 1.00 87.44 95 THR A CA 1
ATOM 676 C C . THR A 1 95 ? -1.739 14.910 12.783 1.00 87.44 95 THR A C 1
ATOM 678 O O . THR A 1 95 ? -2.822 15.492 12.809 1.00 87.44 95 THR A O 1
ATOM 681 N N . ALA A 1 96 ? -0.910 15.029 11.741 1.00 90.69 96 ALA A N 1
ATOM 682 C CA . ALA A 1 96 ? -1.215 15.800 10.529 1.00 90.69 96 ALA A CA 1
ATOM 683 C C . ALA A 1 96 ? -2.205 15.083 9.579 1.00 90.69 96 ALA A C 1
ATOM 685 O O . ALA A 1 96 ? -2.102 15.206 8.360 1.00 90.69 96 ALA A O 1
ATOM 686 N N . TYR A 1 97 ? -3.138 14.303 10.131 1.00 92.06 97 TYR A N 1
ATOM 687 C CA . TYR A 1 97 ? -4.113 13.519 9.378 1.00 92.06 97 TYR A CA 1
ATOM 688 C C . TYR A 1 97 ? -5.536 13.788 9.865 1.00 92.06 97 TYR A C 1
ATOM 690 O O . TYR A 1 97 ? -5.815 13.772 11.064 1.00 92.06 97 TYR A O 1
ATOM 698 N N . THR A 1 98 ? -6.450 13.964 8.914 1.00 93.00 98 THR A N 1
ATOM 699 C CA . THR A 1 98 ? -7.895 13.921 9.153 1.00 93.00 98 THR A CA 1
ATOM 700 C C . THR A 1 98 ? -8.392 12.521 8.825 1.00 93.00 98 THR A C 1
ATOM 702 O O . THR A 1 98 ? -8.234 12.063 7.696 1.00 93.00 98 THR A O 1
ATOM 705 N N . ILE A 1 99 ? -8.962 11.837 9.819 1.00 92.44 99 ILE A N 1
ATOM 706 C CA . ILE A 1 99 ? -9.379 10.436 9.708 1.00 92.44 99 ILE A CA 1
ATOM 707 C C . ILE A 1 99 ? -10.895 10.336 9.563 1.00 92.44 99 ILE A C 1
ATOM 709 O O . ILE A 1 99 ? -11.628 10.847 10.411 1.00 92.44 99 ILE A O 1
ATOM 713 N N . SER A 1 100 ? -11.355 9.597 8.557 1.00 92.56 100 SER A N 1
ATOM 714 C CA . SER A 1 100 ? -12.717 9.066 8.479 1.00 92.56 100 SER A CA 1
ATOM 715 C C . SER A 1 100 ? -12.678 7.539 8.440 1.00 92.56 100 SER A C 1
ATOM 717 O O . SER A 1 100 ? -11.776 6.938 7.863 1.00 92.56 100 SER A O 1
ATOM 719 N N . LYS A 1 101 ? -13.635 6.901 9.115 1.00 90.81 101 LYS A N 1
ATOM 720 C CA . LYS A 1 101 ? -13.775 5.442 9.158 1.00 90.81 101 LYS A CA 1
ATOM 721 C C . LYS A 1 101 ? -14.979 5.038 8.322 1.00 90.81 101 LYS A C 1
ATOM 723 O O . LYS A 1 101 ? -16.026 5.669 8.448 1.00 90.81 101 LYS A O 1
ATOM 728 N N . GLU A 1 102 ? -14.810 3.989 7.538 1.00 91.56 102 GLU A N 1
ATOM 729 C CA . GLU A 1 102 ? -15.871 3.308 6.801 1.00 91.56 102 GLU A CA 1
ATOM 730 C C . GLU A 1 102 ? -16.028 1.878 7.334 1.00 91.56 102 GLU A C 1
ATOM 732 O O . GLU A 1 102 ? -15.288 1.450 8.226 1.00 91.56 102 GLU A O 1
ATOM 737 N N . ASP A 1 103 ? -17.022 1.146 6.834 1.00 90.81 103 ASP A N 1
ATOM 738 C CA . ASP A 1 103 ? -17.329 -0.203 7.324 1.00 90.81 103 ASP A CA 1
ATOM 739 C C . ASP A 1 103 ? -16.204 -1.206 7.009 1.00 90.81 103 ASP A C 1
ATOM 741 O O . ASP A 1 103 ? -15.949 -2.136 7.781 1.00 90.81 103 ASP A O 1
ATOM 745 N N . ASP A 1 104 ? -15.507 -0.997 5.894 1.00 90.44 104 ASP A N 1
ATOM 746 C CA . ASP A 1 104 ? -14.467 -1.864 5.344 1.00 90.44 104 ASP A CA 1
ATOM 747 C C . ASP A 1 104 ? -13.061 -1.247 5.397 1.00 90.44 104 ASP A C 1
ATOM 749 O O . ASP A 1 104 ? -12.103 -1.879 4.945 1.00 90.44 104 ASP A O 1
ATOM 753 N N . GLY A 1 105 ? -12.904 -0.046 5.965 1.00 93.06 105 GLY A N 1
ATOM 754 C CA . GLY A 1 105 ? -11.617 0.638 5.958 1.00 93.06 105 GLY A CA 1
ATOM 755 C C . GLY A 1 105 ? -11.556 1.992 6.656 1.00 93.06 105 GLY A C 1
ATOM 756 O O . GLY A 1 105 ? -12.432 2.413 7.411 1.00 93.06 105 GLY A O 1
ATOM 757 N N . VAL A 1 106 ? -10.450 2.686 6.413 1.00 94.19 106 VAL A N 1
ATOM 758 C CA . VAL A 1 106 ? -10.171 4.015 6.945 1.00 94.19 106 VAL A CA 1
ATOM 759 C C . VAL A 1 106 ? -9.531 4.884 5.867 1.00 94.19 106 VAL A C 1
ATOM 761 O O . VAL A 1 106 ? -8.623 4.450 5.155 1.00 94.19 106 VAL A O 1
ATOM 764 N N . ASN A 1 107 ? -9.968 6.135 5.808 1.00 94.12 107 ASN A N 1
ATOM 765 C CA . ASN A 1 107 ? -9.418 7.158 4.934 1.00 94.12 107 ASN A CA 1
ATOM 766 C C . ASN A 1 107 ? -8.686 8.190 5.794 1.00 94.12 107 ASN A C 1
ATOM 768 O O . ASN A 1 107 ? -9.222 8.709 6.776 1.00 94.12 107 ASN A O 1
ATOM 772 N N . ALA A 1 108 ? -7.434 8.465 5.443 1.00 93.69 108 ALA A N 1
ATOM 773 C CA . ALA A 1 108 ? -6.559 9.381 6.155 1.00 93.69 108 ALA A CA 1
ATOM 774 C C . ALA A 1 108 ? -6.070 10.478 5.206 1.00 93.69 108 ALA A C 1
ATOM 776 O O . ALA A 1 108 ? -5.157 10.271 4.407 1.00 93.69 108 ALA A O 1
ATOM 777 N N . VAL A 1 109 ? -6.669 11.663 5.312 1.00 94.56 109 VAL A N 1
ATOM 778 C CA . VAL A 1 109 ? -6.291 12.837 4.514 1.00 94.56 109 VAL A CA 1
ATOM 779 C C . VAL A 1 109 ? -5.152 13.569 5.213 1.00 94.56 109 VAL A C 1
ATOM 781 O O . VAL A 1 109 ? -5.328 14.080 6.321 1.00 94.56 109 VAL A O 1
ATOM 784 N N . PHE A 1 110 ? -3.986 13.625 4.578 1.00 93.25 110 PHE A N 1
ATOM 785 C CA . PHE A 1 110 ? -2.819 14.341 5.077 1.00 93.25 110 PHE A CA 1
ATOM 786 C C . PHE A 1 110 ? -2.977 15.845 4.857 1.00 93.25 110 PHE A C 1
ATOM 788 O O . PHE A 1 110 ? -3.256 16.301 3.750 1.00 93.25 110 PHE A O 1
ATOM 795 N N . THR A 1 111 ? -2.792 16.628 5.918 1.00 90.88 111 THR A N 1
ATOM 796 C CA . THR A 1 111 ? -3.016 18.083 5.908 1.00 90.88 111 THR A CA 1
ATOM 797 C C . THR A 1 111 ? -1.729 18.900 5.768 1.00 90.88 111 THR A C 1
ATOM 799 O O . THR A 1 111 ? -1.777 20.129 5.777 1.00 90.88 111 THR A O 1
ATOM 802 N N . GLY A 1 112 ? -0.570 18.245 5.643 1.00 86.56 112 GLY A N 1
ATOM 803 C CA . GLY A 1 112 ? 0.728 18.902 5.478 1.00 86.56 112 GLY A CA 1
ATOM 804 C C . GLY A 1 112 ? 1.136 19.103 4.014 1.00 86.56 112 GLY A C 1
ATOM 805 O O . GLY A 1 112 ? 0.939 18.223 3.179 1.00 86.56 112 GLY A O 1
ATOM 806 N N . GLY A 1 113 ? 1.790 20.231 3.714 1.00 87.06 113 GLY A N 1
ATOM 807 C CA . GLY A 1 113 ? 2.342 20.519 2.383 1.00 87.06 113 GLY A CA 1
ATOM 808 C C . GLY A 1 113 ? 1.276 20.504 1.283 1.00 87.06 113 GLY A C 1
ATOM 809 O O . GLY A 1 113 ? 0.216 21.098 1.450 1.00 87.06 113 GLY A O 1
ATOM 810 N N . ASP A 1 114 ? 1.553 19.796 0.187 1.00 86.25 114 ASP A N 1
ATOM 811 C CA . ASP A 1 114 ? 0.616 19.617 -0.936 1.00 86.25 114 ASP A CA 1
ATOM 812 C C . ASP A 1 114 ? -0.487 18.573 -0.643 1.00 86.25 114 ASP A C 1
ATOM 814 O O . ASP A 1 114 ? -1.329 18.297 -1.497 1.00 86.25 114 ASP A O 1
ATOM 818 N N . GLY A 1 115 ? -0.492 17.998 0.566 1.00 89.50 115 GLY A N 1
ATOM 819 C CA . GLY A 1 115 ? -1.491 17.047 1.041 1.00 89.50 115 GLY A CA 1
ATOM 820 C C . GLY A 1 115 ? -1.363 15.654 0.427 1.00 89.50 115 GLY A C 1
ATOM 821 O O . GLY A 1 115 ? -0.269 15.183 0.117 1.00 89.50 115 GLY A O 1
ATOM 822 N N . GLY A 1 116 ? -2.507 14.985 0.305 1.00 89.31 116 GLY A N 1
ATOM 823 C CA . GLY A 1 116 ? -2.660 13.636 -0.236 1.00 89.31 116 GLY A CA 1
ATOM 824 C C . GLY A 1 116 ? -3.486 12.752 0.698 1.00 89.31 116 GLY A C 1
ATOM 825 O O . GLY A 1 116 ? -3.762 13.122 1.838 1.00 89.31 116 GLY A O 1
ATOM 826 N N . THR A 1 117 ? -3.900 11.587 0.211 1.00 91.50 117 THR A N 1
ATOM 827 C CA . THR A 1 117 ? -4.784 10.684 0.956 1.00 91.50 117 THR A CA 1
ATOM 828 C C . THR A 1 117 ? -4.169 9.297 1.012 1.00 91.50 117 THR A C 1
ATOM 830 O O . THR A 1 117 ? -3.668 8.787 0.011 1.00 91.50 117 THR A O 1
ATOM 833 N N . MET A 1 118 ? -4.211 8.696 2.197 1.00 91.94 118 MET A N 1
ATOM 834 C CA . MET A 1 118 ? -3.896 7.293 2.418 1.00 91.94 118 MET A CA 1
ATOM 835 C C . MET A 1 118 ? -5.185 6.555 2.770 1.00 91.94 118 MET A C 1
ATOM 837 O O . MET A 1 118 ? -5.854 6.901 3.742 1.00 91.94 118 MET A O 1
ATOM 841 N N . GLU A 1 119 ? -5.503 5.528 1.995 1.00 92.06 119 GLU A N 1
ATOM 842 C CA . GLU A 1 119 ? -6.684 4.688 2.185 1.00 92.06 119 GLU A CA 1
ATOM 843 C C . GLU A 1 119 ? -6.223 3.281 2.567 1.00 92.06 119 GLU A C 1
ATOM 845 O O . GLU A 1 119 ? -5.323 2.720 1.937 1.00 92.06 119 GLU A O 1
ATOM 850 N N . LEU A 1 120 ? -6.802 2.724 3.629 1.00 91.38 120 LEU A N 1
ATOM 851 C CA . LEU A 1 120 ? -6.535 1.357 4.074 1.00 91.38 120 LEU A CA 1
ATOM 852 C C . LEU A 1 120 ? -7.881 0.650 4.216 1.00 91.38 120 LEU A C 1
ATOM 854 O O . LEU A 1 120 ? -8.620 0.915 5.163 1.00 91.38 120 LEU A O 1
ATOM 858 N N . PHE A 1 121 ? -8.195 -0.242 3.283 1.00 91.56 121 PHE A N 1
ATOM 859 C CA . PHE A 1 121 ? -9.461 -0.971 3.241 1.00 91.56 121 PHE A CA 1
ATOM 860 C C . PHE A 1 121 ? -9.237 -2.436 2.860 1.00 91.56 121 PHE A C 1
ATOM 862 O O . PHE A 1 121 ? -8.165 -2.810 2.374 1.00 91.56 121 PHE A O 1
ATOM 869 N N . GLY A 1 122 ? -10.242 -3.275 3.103 1.00 88.94 122 GLY A N 1
ATOM 870 C CA . GLY A 1 122 ? -10.194 -4.699 2.791 1.00 88.94 122 GLY A CA 1
ATOM 871 C C . GLY A 1 122 ? -11.426 -5.162 2.027 1.00 88.94 122 GLY A C 1
ATOM 872 O O . GLY A 1 122 ? -12.550 -4.893 2.432 1.00 88.94 122 GLY A O 1
ATOM 873 N N . VAL A 1 123 ? -11.212 -5.931 0.959 1.00 86.06 123 VAL A N 1
ATOM 874 C CA . VAL A 1 123 ? -12.283 -6.582 0.193 1.00 86.06 123 VAL A CA 1
ATOM 875 C C . VAL A 1 123 ? -12.028 -8.087 0.072 1.00 86.06 123 VAL A C 1
ATOM 877 O O . VAL A 1 123 ? -10.872 -8.519 0.075 1.00 86.06 123 VAL A O 1
ATOM 880 N N . PRO A 1 124 ? -13.076 -8.922 -0.056 1.00 84.75 124 PRO A N 1
ATOM 881 C CA . PRO A 1 124 ? -12.897 -10.349 -0.292 1.00 84.75 124 PRO A CA 1
ATOM 882 C C . PRO A 1 124 ? -12.119 -10.606 -1.586 1.00 84.75 124 PRO A C 1
ATOM 884 O O . PRO A 1 124 ? -12.512 -10.135 -2.651 1.00 84.75 124 PRO A O 1
ATOM 887 N N . ALA A 1 125 ? -11.073 -11.430 -1.509 1.00 81.56 125 ALA A N 1
ATOM 888 C CA . ALA A 1 125 ? -10.206 -11.721 -2.652 1.00 81.56 125 ALA A CA 1
ATOM 889 C C . ALA A 1 125 ? -10.908 -12.475 -3.798 1.00 81.56 125 ALA A C 1
ATOM 891 O O . ALA A 1 125 ? -10.404 -12.481 -4.911 1.00 81.56 125 ALA A O 1
ATOM 892 N N . LYS A 1 126 ? -12.043 -13.149 -3.545 1.00 87.56 126 LYS A N 1
ATOM 893 C CA . LYS A 1 126 ? -12.824 -13.920 -4.544 1.00 87.56 126 LYS A CA 1
ATOM 894 C C . LYS A 1 126 ? -11.994 -14.910 -5.394 1.00 87.56 126 LYS A C 1
ATOM 896 O O . LYS A 1 126 ? -12.405 -15.279 -6.487 1.00 87.56 126 LYS A O 1
ATOM 901 N N . GLY A 1 127 ? -10.854 -15.373 -4.876 1.00 88.31 127 GLY A N 1
ATOM 902 C CA . GLY A 1 127 ? -9.929 -16.265 -5.584 1.00 88.31 127 GLY A CA 1
ATOM 903 C C . GLY A 1 127 ? -8.917 -15.563 -6.501 1.00 88.31 127 GLY A C 1
ATOM 904 O O . GLY A 1 127 ? -8.107 -16.254 -7.112 1.00 88.31 127 GLY A O 1
ATOM 905 N N . CYS A 1 128 ? -8.928 -14.231 -6.581 1.00 89.69 128 CYS A N 1
ATOM 906 C CA . CYS A 1 128 ? -7.933 -13.449 -7.311 1.00 89.69 128 CYS A CA 1
ATOM 907 C C . CYS A 1 128 ? -6.587 -13.426 -6.572 1.00 89.69 128 CYS A C 1
ATOM 909 O O . CYS A 1 128 ? -6.528 -13.458 -5.338 1.00 89.69 128 CYS A O 1
ATOM 911 N N . SER A 1 129 ? -5.494 -13.336 -7.332 1.00 90.44 129 SER A N 1
ATOM 912 C CA . SER A 1 129 ? -4.174 -13.047 -6.769 1.00 90.44 129 SER A CA 1
ATOM 913 C C . SER A 1 129 ? -4.080 -11.583 -6.320 1.00 90.44 129 SER A C 1
ATOM 915 O O . SER A 1 129 ? -4.816 -10.725 -6.805 1.00 90.44 129 SER A O 1
ATOM 917 N N . ALA A 1 130 ? -3.146 -11.267 -5.417 1.00 89.00 130 ALA A N 1
ATOM 918 C CA . ALA A 1 130 ? -2.937 -9.889 -4.960 1.00 89.00 130 ALA A CA 1
ATOM 919 C C . ALA A 1 130 ? -2.591 -8.925 -6.113 1.00 89.00 130 ALA A C 1
ATOM 921 O O . ALA A 1 130 ? -3.010 -7.773 -6.101 1.00 89.00 130 ALA A O 1
ATOM 922 N N . GLU A 1 131 ? -1.855 -9.403 -7.119 1.00 89.56 131 GLU A N 1
ATOM 923 C CA . GLU A 1 131 ? -1.523 -8.627 -8.317 1.00 89.56 131 GLU A CA 1
ATOM 924 C C . GLU A 1 131 ? -2.763 -8.344 -9.171 1.00 89.56 131 GLU A C 1
ATOM 926 O O . GLU A 1 131 ? -2.972 -7.202 -9.565 1.00 89.56 131 GLU A O 1
ATOM 931 N N . GLN A 1 132 ? -3.622 -9.347 -9.383 1.00 91.69 132 GLN A N 1
ATOM 932 C CA . GLN A 1 132 ? -4.879 -9.177 -10.119 1.00 91.69 132 GLN A CA 1
ATOM 933 C C . GLN A 1 132 ? -5.807 -8.177 -9.430 1.00 91.69 132 GLN A C 1
ATOM 935 O O . GLN A 1 132 ? -6.362 -7.311 -10.090 1.00 91.69 132 GLN A O 1
ATOM 940 N N . VAL A 1 133 ? -5.924 -8.243 -8.099 1.00 90.19 133 VAL A N 1
ATOM 941 C CA . VAL A 1 133 ? -6.735 -7.282 -7.333 1.00 90.19 133 VAL A CA 1
ATOM 942 C C . VAL A 1 133 ? -6.235 -5.849 -7.530 1.00 90.19 133 VAL A C 1
ATOM 944 O O . VAL A 1 133 ? -7.042 -4.933 -7.671 1.00 90.19 133 VAL A O 1
ATOM 947 N N . VAL A 1 134 ? -4.915 -5.641 -7.547 1.00 89.06 134 VAL A N 1
ATOM 948 C CA . VAL A 1 134 ? -4.342 -4.309 -7.778 1.00 89.06 134 VAL A CA 1
ATOM 949 C C . VAL A 1 134 ? -4.545 -3.858 -9.223 1.00 89.06 134 VAL A C 1
ATOM 951 O O . VAL A 1 134 ? -4.905 -2.704 -9.430 1.00 89.06 134 VAL A O 1
ATOM 954 N N . ASP A 1 135 ? -4.362 -4.736 -10.210 1.00 89.31 135 ASP A N 1
ATOM 955 C CA . ASP A 1 135 ? -4.579 -4.402 -11.624 1.00 89.31 135 ASP A CA 1
ATOM 956 C C . ASP A 1 135 ? -6.045 -4.046 -11.923 1.00 89.31 135 ASP A C 1
ATOM 958 O O . ASP A 1 135 ? -6.316 -3.030 -12.568 1.00 89.31 135 ASP A O 1
ATOM 962 N N . ASP A 1 136 ? -6.990 -4.814 -11.375 1.00 89.56 136 ASP A N 1
ATOM 963 C CA . ASP A 1 136 ? -8.427 -4.547 -11.483 1.00 89.56 136 ASP A CA 1
ATOM 964 C C . ASP A 1 136 ? -8.777 -3.183 -10.861 1.00 89.56 136 ASP A C 1
ATOM 966 O O . ASP A 1 136 ? -9.478 -2.369 -11.470 1.00 89.56 136 ASP A O 1
ATOM 970 N N . LEU A 1 137 ? -8.243 -2.894 -9.666 1.00 87.81 137 LEU A N 1
ATOM 971 C CA . LEU A 1 137 ? -8.469 -1.619 -8.983 1.00 87.81 137 LEU A CA 1
ATOM 972 C C . LEU A 1 137 ? -7.882 -0.437 -9.766 1.00 87.81 137 LEU A C 1
ATOM 974 O O . LEU A 1 137 ? -8.490 0.634 -9.816 1.00 87.81 137 LEU A O 1
ATOM 978 N N . LEU A 1 138 ? -6.714 -0.616 -10.387 1.00 87.56 138 LEU A N 1
ATOM 979 C CA . LEU A 1 138 ? -6.095 0.404 -11.230 1.00 87.56 138 LEU A CA 1
ATOM 980 C C . LEU A 1 138 ? -6.916 0.676 -12.483 1.00 87.56 138 LEU A C 1
ATOM 982 O O . LEU A 1 138 ? -7.180 1.839 -12.778 1.00 87.56 138 LEU A O 1
ATOM 986 N N . HIS A 1 139 ? -7.378 -0.365 -13.174 1.00 87.50 139 HIS A N 1
ATOM 987 C CA . HIS A 1 139 ? -8.256 -0.205 -14.331 1.00 87.50 139 HIS A CA 1
ATOM 988 C C . HIS A 1 139 ? -9.554 0.530 -13.982 1.00 87.50 139 HIS A C 1
ATOM 990 O O . HIS A 1 139 ? -10.040 1.327 -14.785 1.00 87.50 139 HIS A O 1
ATOM 996 N N . GLU A 1 140 ? -10.107 0.296 -12.790 1.00 88.19 140 GLU A N 1
ATOM 997 C CA . GLU A 1 140 ? -11.332 0.958 -12.343 1.00 88.19 140 GLU A CA 1
ATOM 998 C C . GLU A 1 140 ? -11.097 2.415 -11.911 1.00 88.19 140 GLU A C 1
ATOM 1000 O O . GLU A 1 140 ? -11.836 3.313 -12.320 1.00 88.19 140 GLU A O 1
ATOM 1005 N N . LYS A 1 141 ? -10.099 2.666 -11.053 1.00 85.38 141 LYS A N 1
ATOM 1006 C CA . LYS A 1 141 ? -9.916 3.968 -10.385 1.00 85.38 141 LYS A CA 1
ATOM 1007 C C . LYS A 1 141 ? -8.961 4.904 -11.117 1.00 85.38 141 LYS A C 1
ATOM 1009 O O . LYS A 1 141 ? -9.105 6.120 -11.002 1.00 85.38 141 LYS A O 1
ATOM 1014 N N . GLN A 1 142 ? -7.967 4.366 -11.820 1.00 85.31 142 GLN A N 1
ATOM 1015 C CA . GLN A 1 142 ? -6.901 5.131 -12.470 1.00 85.31 142 GLN A CA 1
ATOM 1016 C C . GLN A 1 142 ? -6.488 4.510 -13.819 1.00 85.31 142 GLN A C 1
ATOM 1018 O O . GLN A 1 142 ? -5.350 4.058 -13.964 1.00 85.31 142 GLN A O 1
ATOM 1023 N N . PRO A 1 143 ? -7.369 4.531 -14.836 1.00 85.50 143 PRO A N 1
ATOM 1024 C CA . PRO A 1 143 ? -7.129 3.853 -16.115 1.00 85.50 143 PRO A CA 1
ATOM 1025 C C . PRO A 1 143 ? -5.907 4.380 -16.887 1.00 85.50 143 PRO A C 1
ATOM 1027 O O . PRO A 1 143 ? -5.326 3.661 -17.694 1.00 85.50 143 PRO A O 1
ATOM 1030 N N . ASP A 1 144 ? -5.494 5.626 -16.634 1.00 83.31 144 ASP A N 1
ATOM 1031 C CA . ASP A 1 144 ? -4.333 6.252 -17.279 1.00 83.31 144 ASP A CA 1
ATOM 1032 C C . ASP A 1 144 ? -3.011 6.024 -16.521 1.00 83.31 144 ASP A C 1
ATOM 1034 O O . ASP A 1 144 ? -1.957 6.521 -16.937 1.00 83.31 144 ASP A O 1
ATOM 1038 N N . ALA A 1 145 ? -3.043 5.342 -15.373 1.00 81.44 145 ALA A N 1
ATOM 1039 C CA . ALA A 1 145 ? -1.867 5.178 -14.538 1.00 81.44 145 ALA A CA 1
ATOM 1040 C C . ALA A 1 145 ? -1.030 3.967 -14.959 1.00 81.44 145 ALA A C 1
ATOM 1042 O O . ALA A 1 145 ? -1.535 2.905 -15.306 1.00 81.44 145 ALA A O 1
ATOM 1043 N N . THR A 1 146 ? 0.289 4.127 -14.903 1.00 82.56 146 THR A N 1
ATOM 1044 C CA . THR A 1 146 ? 1.245 3.081 -15.276 1.00 82.56 146 THR A CA 1
ATOM 1045 C C . THR A 1 146 ? 2.070 2.663 -14.071 1.00 82.56 146 THR A C 1
ATOM 1047 O O . THR A 1 146 ? 2.487 3.513 -13.277 1.00 82.56 146 THR A O 1
ATOM 1050 N N . VAL A 1 147 ? 2.354 1.365 -13.957 1.00 86.12 147 VAL A N 1
ATOM 1051 C CA . VAL A 1 147 ? 3.264 0.835 -12.936 1.00 86.12 147 VAL A CA 1
ATOM 1052 C C . VAL A 1 147 ? 4.681 1.330 -13.219 1.00 86.12 147 VAL A C 1
ATOM 1054 O O . VAL A 1 147 ? 5.255 1.041 -14.267 1.00 86.12 147 VAL A O 1
ATOM 1057 N N . ALA A 1 148 ? 5.254 2.065 -12.271 1.00 83.56 148 ALA A N 1
ATOM 1058 C CA . ALA A 1 148 ? 6.623 2.561 -12.362 1.00 83.56 148 ALA A CA 1
ATOM 1059 C C . ALA A 1 148 ? 7.623 1.642 -11.666 1.00 83.56 148 ALA A C 1
ATOM 1061 O O . ALA A 1 148 ? 8.761 1.501 -12.112 1.00 83.56 148 ALA A O 1
ATOM 1062 N N . TYR A 1 149 ? 7.205 1.028 -10.558 1.00 84.31 149 TYR A N 1
ATOM 1063 C CA . TYR A 1 149 ? 8.053 0.143 -9.775 1.00 84.31 149 TYR A CA 1
ATOM 1064 C C . TYR A 1 149 ? 7.218 -0.875 -9.006 1.00 84.31 149 TYR A C 1
ATOM 1066 O O . TYR A 1 149 ? 6.252 -0.504 -8.346 1.00 84.31 149 TYR A O 1
ATOM 1074 N N . VAL A 1 150 ? 7.622 -2.142 -9.045 1.00 90.06 150 VAL A N 1
ATOM 1075 C CA . VAL A 1 150 ? 7.027 -3.216 -8.239 1.00 90.06 150 VAL A CA 1
ATOM 1076 C C . VAL A 1 150 ? 7.941 -3.501 -7.055 1.00 90.06 150 VAL A C 1
ATOM 1078 O O . VAL A 1 150 ? 9.148 -3.680 -7.223 1.00 90.06 150 VAL A O 1
ATOM 1081 N N . LEU A 1 151 ? 7.374 -3.552 -5.851 1.00 87.00 151 LEU A N 1
ATOM 1082 C CA . LEU A 1 151 ? 8.102 -3.873 -4.631 1.00 87.00 151 LEU A CA 1
ATOM 1083 C C . LEU A 1 151 ? 8.462 -5.370 -4.636 1.00 87.00 151 LEU A C 1
ATOM 1085 O O . LEU A 1 151 ? 7.566 -6.218 -4.597 1.00 87.00 151 LEU A O 1
ATOM 1089 N N . PRO A 1 152 ? 9.758 -5.733 -4.654 1.00 84.38 152 PRO A N 1
ATOM 1090 C CA . PRO A 1 152 ? 10.156 -7.131 -4.652 1.00 84.38 152 PRO A CA 1
ATOM 1091 C C . PRO A 1 152 ? 9.826 -7.771 -3.302 1.00 84.38 152 PRO A C 1
ATOM 1093 O O . PRO A 1 152 ? 10.199 -7.245 -2.255 1.00 84.38 152 PRO A O 1
ATOM 1096 N N . LYS A 1 153 ? 9.177 -8.943 -3.334 1.00 84.50 153 LYS A N 1
ATOM 1097 C CA . LYS A 1 153 ? 8.807 -9.723 -2.136 1.00 84.50 153 LYS A CA 1
ATOM 1098 C C . LYS A 1 153 ? 7.993 -8.910 -1.118 1.00 84.50 153 LYS A C 1
ATOM 1100 O O . LYS A 1 153 ? 8.241 -9.002 0.083 1.00 84.50 153 LYS A O 1
ATOM 1105 N N . ALA A 1 154 ? 7.044 -8.109 -1.600 1.00 84.75 154 ALA A N 1
ATOM 1106 C CA . ALA A 1 154 ? 6.122 -7.391 -0.732 1.00 84.75 154 ALA A CA 1
ATOM 1107 C C . ALA A 1 154 ? 5.360 -8.366 0.184 1.00 84.75 154 ALA A C 1
ATOM 1109 O O . ALA A 1 154 ? 4.955 -9.453 -0.237 1.00 84.75 154 ALA A O 1
ATOM 1110 N N . THR A 1 155 ? 5.161 -7.973 1.438 1.00 82.69 155 THR A N 1
ATOM 1111 C CA . THR A 1 155 ? 4.396 -8.737 2.425 1.00 82.69 155 THR A CA 1
ATOM 1112 C C . THR A 1 155 ? 3.446 -7.823 3.178 1.00 82.69 155 THR A C 1
ATOM 1114 O O . THR A 1 155 ? 3.726 -6.645 3.399 1.00 82.69 155 THR A O 1
ATOM 1117 N N . VAL A 1 156 ? 2.313 -8.387 3.585 1.00 80.69 156 VAL A N 1
ATOM 1118 C CA . VAL A 1 156 ? 1.359 -7.748 4.491 1.00 80.69 156 VAL A CA 1
ATOM 1119 C C . VAL A 1 156 ? 1.076 -8.746 5.602 1.00 80.69 156 VAL A C 1
ATOM 1121 O O . VAL A 1 156 ? 0.624 -9.869 5.361 1.00 80.69 156 VAL A O 1
ATOM 1124 N N . GLY A 1 157 ? 1.412 -8.381 6.835 1.00 76.94 157 GLY A N 1
ATOM 1125 C CA . GLY A 1 157 ? 1.408 -9.357 7.917 1.00 76.94 157 GLY A CA 1
ATOM 1126 C C . GLY A 1 157 ? 2.473 -10.442 7.686 1.00 76.94 157 GLY A C 1
ATOM 1127 O O . GLY A 1 157 ? 3.649 -10.125 7.500 1.00 76.94 157 GLY A O 1
ATOM 1128 N N . TYR A 1 158 ? 2.076 -11.712 7.777 1.00 74.25 158 TYR A N 1
ATOM 1129 C CA . TYR A 1 158 ? 2.916 -12.884 7.473 1.00 74.25 158 TYR A CA 1
ATOM 1130 C C . TYR A 1 158 ? 2.645 -13.470 6.080 1.00 74.25 158 TYR A C 1
ATOM 1132 O O . TYR A 1 158 ? 3.149 -14.540 5.742 1.00 74.25 158 TYR A O 1
ATOM 1140 N N . GLN A 1 159 ? 1.836 -12.788 5.271 1.00 80.31 159 GLN A N 1
ATOM 1141 C CA . GLN A 1 159 ? 1.426 -13.263 3.958 1.00 80.31 159 GLN A CA 1
ATOM 1142 C C . GLN A 1 159 ? 2.171 -12.511 2.857 1.00 80.31 159 GLN A C 1
ATOM 1144 O O . GLN A 1 159 ? 2.490 -11.325 2.989 1.00 80.31 159 GLN A O 1
ATOM 1149 N N . LEU A 1 160 ? 2.453 -13.220 1.763 1.00 83.25 160 LEU A N 1
ATOM 1150 C CA . LEU A 1 160 ? 2.943 -12.599 0.537 1.00 83.25 160 LEU A CA 1
ATOM 1151 C C . LEU A 1 160 ? 1.867 -11.659 -0.004 1.00 83.25 160 LEU A C 1
ATOM 1153 O O . LEU A 1 160 ? 0.695 -12.020 -0.078 1.00 83.25 160 LEU A O 1
ATOM 1157 N N . GLY A 1 161 ? 2.290 -10.458 -0.373 1.00 86.94 161 GLY A N 1
ATOM 1158 C CA . GLY A 1 161 ? 1.443 -9.439 -0.966 1.00 86.94 161 GLY A CA 1
ATOM 1159 C C . GLY A 1 161 ? 1.986 -8.983 -2.312 1.00 86.94 161 GLY A C 1
ATOM 1160 O O . GLY A 1 161 ? 2.997 -9.478 -2.814 1.00 86.94 161 GLY A O 1
ATOM 1161 N N . TYR A 1 162 ? 1.310 -7.993 -2.875 1.00 90.56 162 TYR A N 1
ATOM 1162 C CA . TYR A 1 162 ? 1.763 -7.263 -4.045 1.00 90.56 162 TYR A CA 1
ATOM 1163 C C . TYR A 1 162 ? 1.773 -5.777 -3.701 1.00 90.56 162 TYR A C 1
ATOM 1165 O O . TYR A 1 162 ? 0.858 -5.278 -3.049 1.00 90.56 162 TYR A O 1
ATOM 1173 N N . GLY A 1 163 ? 2.832 -5.080 -4.096 1.00 89.88 163 GLY A N 1
ATOM 1174 C CA . GLY A 1 163 ? 2.971 -3.650 -3.872 1.00 89.88 163 GLY A CA 1
ATOM 1175 C C . GLY A 1 163 ? 3.610 -3.016 -5.089 1.00 89.88 163 GLY A C 1
ATOM 1176 O O . GLY A 1 163 ? 4.585 -3.545 -5.622 1.00 89.88 163 GLY A O 1
ATOM 1177 N N . ALA A 1 164 ? 3.081 -1.880 -5.520 1.00 88.69 164 ALA A N 1
ATOM 1178 C CA . ALA A 1 164 ? 3.612 -1.153 -6.657 1.00 88.69 164 ALA A CA 1
ATOM 1179 C C . ALA A 1 164 ? 3.475 0.357 -6.448 1.00 88.69 164 ALA A C 1
ATOM 1181 O O . ALA A 1 164 ? 2.523 0.832 -5.834 1.00 88.69 164 ALA A O 1
ATOM 1182 N N . ALA A 1 165 ? 4.445 1.104 -6.967 1.00 86.88 165 ALA A N 1
ATOM 1183 C CA . ALA A 1 165 ? 4.342 2.539 -7.161 1.00 86.88 165 ALA A CA 1
ATOM 1184 C C . ALA A 1 165 ? 3.773 2.783 -8.558 1.00 86.88 165 ALA A C 1
ATOM 1186 O O . ALA A 1 165 ? 4.356 2.363 -9.565 1.00 86.88 165 ALA A O 1
ATOM 1187 N N . ILE A 1 166 ? 2.626 3.447 -8.602 1.00 85.06 166 ILE A N 1
ATOM 1188 C CA . ILE A 1 166 ? 1.860 3.704 -9.815 1.00 85.06 166 ILE A CA 1
ATOM 1189 C C . ILE A 1 166 ? 1.625 5.207 -9.929 1.00 85.06 166 ILE A C 1
ATOM 1191 O O . ILE A 1 166 ? 1.487 5.911 -8.930 1.00 85.06 166 ILE A O 1
ATOM 1195 N N . GLY A 1 167 ? 1.604 5.708 -11.156 1.00 78.19 167 GLY A N 1
ATOM 1196 C CA . GLY A 1 167 ? 1.221 7.083 -11.428 1.00 78.19 167 GLY A CA 1
ATOM 1197 C C . GLY A 1 167 ? 1.278 7.396 -12.916 1.00 78.19 167 GLY A C 1
ATOM 1198 O O . GLY A 1 167 ? 1.687 6.545 -13.714 1.00 78.19 167 GLY A O 1
ATOM 1199 N N . PRO A 1 168 ? 0.903 8.621 -13.310 1.00 69.56 168 PRO A N 1
ATOM 1200 C CA . PRO A 1 168 ? 1.108 9.111 -14.664 1.00 69.56 168 PRO A CA 1
ATOM 1201 C C . PRO A 1 168 ? 2.608 9.337 -14.900 1.00 69.56 168 PRO A C 1
ATOM 1203 O O . PRO A 1 168 ? 3.114 10.458 -14.840 1.00 69.56 168 PRO A O 1
ATOM 1206 N N . TYR A 1 169 ? 3.350 8.261 -15.159 1.00 59.38 169 TYR A N 1
ATOM 1207 C CA . TYR A 1 169 ? 4.760 8.349 -15.509 1.00 59.38 169 TYR A CA 1
ATOM 1208 C C . TYR A 1 169 ? 4.878 8.696 -16.989 1.00 59.38 169 TYR A C 1
ATOM 1210 O O . TYR A 1 169 ? 4.780 7.852 -17.878 1.00 59.38 169 TYR A O 1
ATOM 1218 N N . ARG A 1 170 ? 5.095 9.982 -17.275 1.00 54.84 170 ARG A N 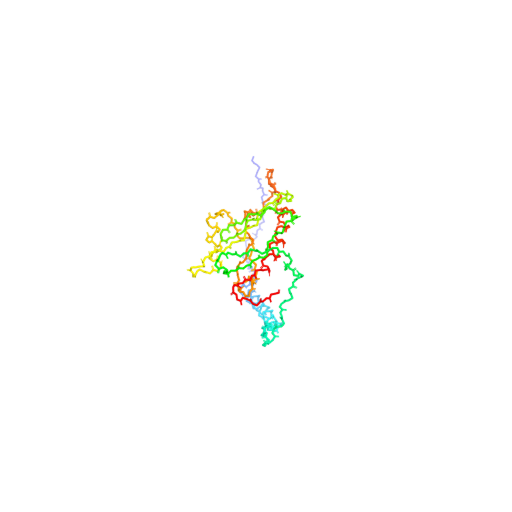1
ATOM 1219 C CA . ARG A 1 170 ? 5.482 10.406 -18.623 1.00 54.84 170 ARG A CA 1
ATOM 1220 C C . ARG A 1 170 ? 6.965 10.067 -18.823 1.00 54.84 170 ARG A C 1
ATOM 1222 O O . ARG A 1 170 ? 7.770 10.431 -17.965 1.00 54.84 170 ARG A O 1
ATOM 1229 N N . PRO A 1 171 ? 7.362 9.409 -19.931 1.00 52.59 171 PRO A N 1
ATOM 1230 C CA . PRO A 1 171 ? 8.777 9.227 -20.240 1.00 52.59 171 PRO A CA 1
ATOM 1231 C C . PRO A 1 171 ? 9.461 10.595 -20.263 1.00 52.59 171 PRO A C 1
ATOM 1233 O O . PRO A 1 171 ? 8.912 11.539 -20.837 1.00 52.59 171 PRO A O 1
ATOM 1236 N N . PHE A 1 172 ? 10.629 10.700 -19.621 1.00 49.94 172 PHE A N 1
ATOM 1237 C CA . PHE A 1 172 ? 11.378 11.951 -19.513 1.00 49.94 172 PHE A CA 1
ATOM 1238 C C . PHE A 1 172 ? 11.579 12.555 -20.910 1.00 49.94 172 PHE A C 1
ATOM 1240 O O . PHE A 1 172 ? 12.263 11.983 -21.760 1.00 49.94 172 PHE A O 1
ATOM 1247 N N . ARG A 1 173 ? 10.944 13.701 -21.164 1.00 55.09 173 ARG A N 1
ATOM 1248 C CA . ARG A 1 173 ? 11.164 14.532 -22.352 1.00 55.09 173 ARG A CA 1
ATOM 1249 C C . ARG A 1 173 ? 11.813 15.847 -21.904 1.00 55.09 173 ARG A C 1
ATOM 1251 O O . ARG A 1 173 ? 11.628 16.227 -20.750 1.00 55.09 173 ARG A O 1
ATOM 1258 N N . PRO A 1 174 ? 12.565 16.544 -22.777 1.00 55.06 174 PRO A N 1
ATOM 1259 C CA . PRO A 1 174 ? 13.086 17.867 -22.448 1.00 55.06 174 PRO A CA 1
ATOM 1260 C C . PRO A 1 174 ? 11.942 18.781 -21.984 1.00 55.06 174 PRO A C 1
ATOM 1262 O O . PRO A 1 174 ? 10.927 18.861 -22.679 1.00 55.06 174 PRO A O 1
ATOM 1265 N N . PHE A 1 175 ? 12.122 19.425 -20.825 1.00 56.81 175 PHE A N 1
ATOM 1266 C CA . PHE A 1 175 ? 11.134 20.278 -20.155 1.00 56.81 175 PHE A CA 1
ATOM 1267 C C . PHE A 1 175 ? 10.437 21.233 -21.135 1.00 56.81 175 PHE A C 1
ATOM 1269 O O . PHE A 1 175 ? 11.075 22.107 -21.729 1.00 56.81 175 PHE A O 1
ATOM 1276 N N . ARG A 1 176 ? 9.120 21.091 -21.290 1.00 57.25 176 ARG A N 1
ATOM 1277 C CA . ARG A 1 176 ? 8.264 22.110 -21.898 1.00 57.25 176 ARG A CA 1
ATOM 1278 C C . ARG A 1 176 ? 7.829 23.122 -20.835 1.00 57.25 176 ARG A C 1
ATOM 1280 O O . ARG A 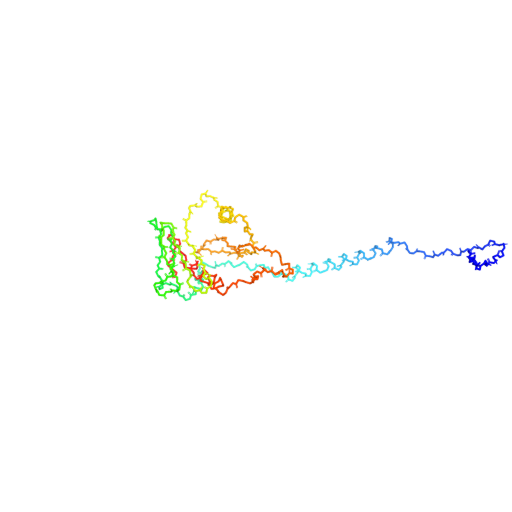1 176 ? 7.668 22.765 -19.668 1.00 57.25 176 ARG A O 1
ATOM 1287 N N . PRO A 1 177 ? 7.569 24.382 -21.224 1.00 46.59 177 PRO A N 1
ATOM 1288 C CA . PRO A 1 177 ? 6.852 25.315 -20.364 1.00 46.59 177 PRO A CA 1
ATOM 1289 C C . PRO A 1 177 ? 5.498 24.704 -19.968 1.00 46.59 177 PRO A C 1
ATOM 1291 O O . PRO A 1 177 ? 4.676 24.428 -20.841 1.00 46.59 177 PRO A O 1
ATOM 1294 N N . GLY A 1 178 ? 5.293 24.459 -18.671 1.00 55.59 178 GLY A N 1
ATOM 1295 C CA . GLY A 1 178 ? 4.093 23.808 -18.127 1.00 55.59 178 GLY A CA 1
ATOM 1296 C C . GLY A 1 178 ? 4.312 22.402 -17.557 1.00 55.59 178 GLY A C 1
ATOM 1297 O O . GLY A 1 178 ? 3.400 21.874 -16.925 1.00 55.59 178 GLY A O 1
ATOM 1298 N N . ASP A 1 179 ? 5.499 21.810 -17.719 1.00 55.28 179 ASP A N 1
ATOM 1299 C CA . ASP A 1 179 ? 5.835 20.565 -17.028 1.00 55.28 179 ASP A CA 1
ATOM 1300 C C . ASP A 1 179 ? 6.053 20.854 -15.531 1.00 55.28 179 ASP A C 1
ATOM 1302 O O . ASP A 1 179 ? 6.936 21.625 -15.150 1.00 55.28 179 ASP A O 1
ATOM 1306 N N . GLY A 1 180 ? 5.212 20.260 -14.679 1.00 54.34 180 GLY A N 1
ATOM 1307 C CA . GLY A 1 180 ? 5.394 20.286 -13.227 1.00 54.34 180 GLY A CA 1
ATOM 1308 C C . GLY A 1 180 ? 6.656 19.524 -12.795 1.00 54.34 180 GLY A C 1
ATOM 1309 O O . GLY A 1 180 ? 7.266 18.824 -13.610 1.00 54.34 180 GLY A O 1
ATOM 1310 N N . PRO A 1 181 ? 7.073 19.633 -11.521 1.00 56.50 181 PRO A N 1
ATOM 1311 C CA . PRO A 1 181 ? 8.232 18.906 -11.019 1.00 56.50 181 PRO A CA 1
ATOM 1312 C C . PRO A 1 181 ? 8.070 17.406 -11.290 1.00 56.50 181 PRO A C 1
ATOM 1314 O O . PRO A 1 181 ? 7.079 16.801 -10.894 1.00 56.50 181 PRO A O 1
ATOM 1317 N N . SER A 1 182 ? 9.051 16.792 -11.953 1.00 57.28 182 SER A N 1
ATOM 1318 C CA . SER A 1 182 ? 9.083 15.338 -12.166 1.00 57.28 182 SER A CA 1
ATOM 1319 C C . SER A 1 182 ? 9.383 14.551 -10.884 1.00 57.28 182 SER A C 1
ATOM 1321 O O . SER A 1 182 ? 9.364 13.321 -10.898 1.00 57.28 182 SER A O 1
ATOM 1323 N N . LEU A 1 183 ? 9.691 15.251 -9.787 1.00 66.38 183 LEU A N 1
ATOM 1324 C CA . LEU A 1 183 ? 9.957 14.671 -8.479 1.00 66.38 183 LEU A CA 1
ATOM 1325 C C . LEU A 1 183 ? 8.700 14.721 -7.599 1.00 66.38 183 LEU A C 1
ATOM 1327 O O . LEU A 1 183 ? 7.991 15.729 -7.619 1.00 66.38 183 LEU A O 1
ATOM 1331 N N . PRO A 1 184 ? 8.438 13.672 -6.795 1.00 68.88 184 PRO A N 1
ATOM 1332 C CA . PRO A 1 184 ? 7.362 13.701 -5.812 1.00 68.88 184 PRO A CA 1
ATOM 1333 C C . PRO A 1 184 ? 7.567 14.859 -4.826 1.00 68.88 184 PRO A C 1
ATOM 1335 O O . PRO A 1 184 ? 8.698 15.174 -4.450 1.00 68.88 184 PRO A O 1
ATOM 1338 N N . SER A 1 185 ? 6.469 15.482 -4.393 1.00 80.94 185 SER A N 1
ATOM 1339 C CA . SER A 1 185 ? 6.513 16.506 -3.349 1.00 80.94 185 SER A CA 1
ATOM 1340 C C . SER A 1 185 ? 7.002 15.918 -2.021 1.00 80.94 185 SER A C 1
ATOM 1342 O O . SER A 1 185 ? 6.933 14.707 -1.783 1.00 80.94 185 SER A O 1
ATOM 1344 N N . GLY A 1 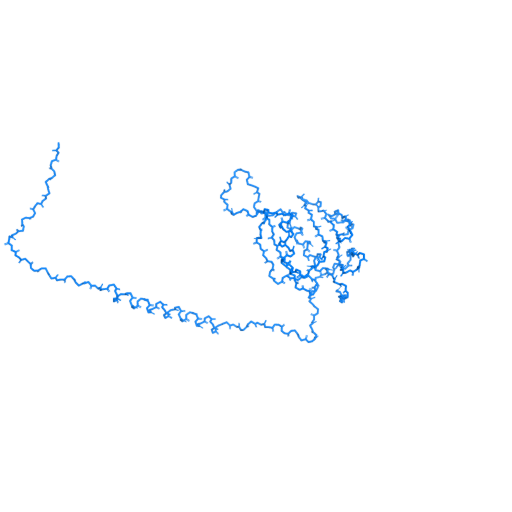186 ? 7.461 16.785 -1.113 1.00 83.69 186 GLY A N 1
ATOM 1345 C CA . GLY A 1 186 ? 7.819 16.366 0.246 1.00 83.69 186 GLY A CA 1
ATOM 1346 C C . GLY A 1 186 ? 6.646 15.706 0.984 1.00 83.69 186 GLY A C 1
ATOM 1347 O O . GLY A 1 186 ? 6.855 14.741 1.714 1.00 83.69 186 GLY A O 1
ATOM 1348 N N . ALA A 1 187 ? 5.414 16.166 0.731 1.00 87.38 187 ALA A N 1
ATOM 1349 C CA . ALA A 1 187 ? 4.198 15.560 1.274 1.00 87.38 187 ALA A CA 1
ATOM 1350 C C . ALA A 1 187 ? 3.992 14.127 0.753 1.00 87.38 187 ALA A C 1
ATOM 1352 O O . ALA A 1 187 ? 3.772 13.216 1.547 1.00 87.38 187 ALA A O 1
ATOM 1353 N N . ASN A 1 188 ? 4.170 13.892 -0.551 1.00 83.06 188 ASN A N 1
ATOM 1354 C CA . ASN A 1 188 ? 4.044 12.554 -1.137 1.00 83.06 188 ASN A CA 1
ATOM 1355 C C . ASN A 1 188 ? 5.118 11.591 -0.612 1.00 83.06 188 ASN A C 1
ATOM 1357 O O . ASN A 1 188 ? 4.834 10.421 -0.356 1.00 83.06 188 ASN A O 1
ATOM 1361 N N . LEU A 1 189 ? 6.349 12.077 -0.423 1.00 85.50 189 LEU A N 1
ATOM 1362 C CA . LEU A 1 189 ? 7.415 11.273 0.173 1.00 85.50 189 LEU A CA 1
ATOM 1363 C C . LEU A 1 189 ? 7.091 10.905 1.629 1.00 85.50 189 LEU A C 1
ATOM 1365 O O . LEU A 1 189 ? 7.287 9.757 2.025 1.00 85.50 189 LEU A O 1
ATOM 1369 N N . GLN A 1 190 ? 6.566 11.854 2.407 1.00 87.88 190 GLN A N 1
ATOM 1370 C CA . GLN A 1 190 ? 6.137 11.620 3.786 1.00 87.88 190 GLN A CA 1
ATOM 1371 C C . GLN A 1 190 ? 4.994 10.598 3.856 1.00 87.88 190 GLN A C 1
ATOM 1373 O O . GLN A 1 190 ? 5.062 9.661 4.650 1.00 87.88 190 GLN A O 1
ATOM 1378 N N . LEU A 1 191 ? 3.988 10.727 2.988 1.00 89.25 191 LEU A N 1
ATOM 1379 C CA . LEU A 1 191 ? 2.886 9.771 2.872 1.00 89.25 191 LEU A CA 1
ATOM 1380 C C . LEU A 1 191 ? 3.388 8.357 2.565 1.00 89.25 191 LEU A C 1
ATOM 1382 O O . LEU A 1 191 ? 2.956 7.404 3.207 1.00 89.25 191 LEU A O 1
ATOM 1386 N N . ALA A 1 192 ? 4.337 8.207 1.637 1.00 85.31 192 ALA A N 1
ATOM 1387 C CA . ALA A 1 192 ? 4.918 6.904 1.312 1.00 85.31 192 ALA A CA 1
ATOM 1388 C C . ALA A 1 192 ? 5.673 6.282 2.505 1.00 85.31 192 ALA A C 1
ATOM 1390 O O . ALA A 1 192 ? 5.582 5.075 2.742 1.00 85.31 192 ALA A O 1
ATOM 1391 N N . GLN A 1 193 ? 6.395 7.097 3.282 1.00 86.75 193 GLN A N 1
ATOM 1392 C CA . GLN A 1 193 ? 7.074 6.644 4.502 1.00 86.75 193 GLN A CA 1
ATOM 1393 C C . GLN A 1 193 ? 6.076 6.222 5.589 1.00 86.75 193 GLN A C 1
ATOM 1395 O O . GLN A 1 193 ? 6.249 5.178 6.225 1.00 86.75 193 GLN A O 1
ATOM 1400 N N . ASP A 1 194 ? 5.021 7.011 5.787 1.00 88.94 194 ASP A N 1
ATOM 1401 C CA . ASP A 1 194 ? 3.975 6.725 6.764 1.00 88.94 194 ASP A CA 1
ATOM 1402 C C . ASP A 1 194 ? 3.159 5.483 6.374 1.00 88.94 194 ASP A C 1
ATOM 1404 O O . ASP A 1 194 ? 2.882 4.648 7.235 1.00 88.94 194 ASP A O 1
ATOM 1408 N N . LEU A 1 195 ? 2.864 5.282 5.086 1.00 88.75 195 LEU A N 1
ATOM 1409 C CA . LEU A 1 195 ? 2.201 4.075 4.585 1.00 88.75 195 LEU A CA 1
ATOM 1410 C C . LEU A 1 195 ? 2.965 2.808 4.989 1.00 88.75 195 LEU A C 1
ATOM 1412 O O . LEU A 1 195 ? 2.371 1.868 5.518 1.00 88.75 195 LEU A O 1
ATOM 1416 N N . GLY A 1 196 ? 4.292 2.802 4.829 1.00 83.75 196 GLY A N 1
ATOM 1417 C CA . GLY A 1 196 ? 5.131 1.686 5.269 1.00 83.75 196 GLY A CA 1
ATOM 1418 C C . GLY A 1 196 ? 5.004 1.406 6.771 1.00 83.75 196 GLY A C 1
ATOM 1419 O O . GLY A 1 196 ? 4.942 0.247 7.188 1.00 83.75 196 GLY A O 1
ATOM 1420 N N . ARG A 1 197 ? 4.899 2.451 7.602 1.00 84.75 197 ARG A N 1
ATOM 1421 C CA . ARG A 1 197 ? 4.669 2.306 9.049 1.00 84.75 197 ARG A CA 1
ATOM 1422 C C . ARG A 1 197 ? 3.337 1.603 9.338 1.00 84.75 197 ARG A C 1
ATOM 1424 O O . ARG A 1 197 ? 3.305 0.702 10.175 1.00 84.75 197 ARG A O 1
ATOM 1431 N N . TYR A 1 198 ? 2.257 1.987 8.660 1.00 87.69 198 TYR A N 1
ATOM 1432 C CA . TYR A 1 198 ? 0.928 1.423 8.915 1.00 87.69 198 TYR A CA 1
ATOM 1433 C C . TYR A 1 198 ? 0.755 0.019 8.327 1.00 87.69 198 TYR A C 1
ATOM 1435 O O . TYR A 1 198 ? 0.244 -0.853 9.029 1.00 87.69 198 TYR A O 1
ATOM 1443 N N . ILE A 1 199 ? 1.279 -0.263 7.131 1.00 86.00 199 ILE A N 1
ATOM 1444 C CA . ILE A 1 199 ? 1.281 -1.622 6.554 1.00 86.00 199 ILE A CA 1
ATOM 1445 C C . ILE A 1 199 ? 1.991 -2.613 7.489 1.00 86.00 199 ILE A C 1
ATOM 1447 O O . ILE A 1 199 ? 1.497 -3.713 7.725 1.00 86.00 199 ILE A O 1
ATOM 1451 N N . ASN A 1 200 ? 3.106 -2.213 8.107 1.00 82.81 200 ASN A N 1
ATOM 1452 C CA . ASN A 1 200 ? 3.830 -3.071 9.053 1.00 82.81 200 ASN A CA 1
ATOM 1453 C C . ASN A 1 200 ? 3.042 -3.378 10.340 1.00 82.81 200 ASN A C 1
ATOM 1455 O O . ASN A 1 200 ? 3.323 -4.369 11.020 1.00 82.81 200 ASN A O 1
ATOM 1459 N N . SER A 1 201 ? 2.042 -2.555 10.664 1.00 84.75 201 SER A N 1
ATOM 1460 C CA . SER A 1 201 ? 1.149 -2.756 11.807 1.00 84.75 201 SER A CA 1
ATOM 1461 C C . SER A 1 201 ? -0.046 -3.668 11.507 1.00 84.75 201 SER A C 1
ATOM 1463 O O . SER A 1 201 ? -0.823 -3.952 12.423 1.00 84.75 201 SER A O 1
ATOM 1465 N N . PHE A 1 202 ? -0.206 -4.096 10.251 1.00 87.56 202 PHE A N 1
ATOM 1466 C CA . PHE A 1 202 ? -1.308 -4.942 9.812 1.00 87.56 202 PHE A CA 1
ATOM 1467 C C . PHE A 1 202 ? -1.249 -6.321 10.481 1.00 87.56 202 PHE A C 1
ATOM 1469 O O . PHE A 1 202 ? -0.177 -6.922 10.601 1.00 87.56 202 PHE A O 1
ATOM 1476 N N . GLN A 1 203 ? -2.409 -6.812 10.910 1.00 86.25 203 GLN A N 1
ATOM 1477 C CA . GLN A 1 203 ? -2.581 -8.124 11.529 1.00 86.25 203 GLN A CA 1
ATOM 1478 C C . GLN A 1 203 ? -3.850 -8.785 10.999 1.00 86.25 203 GLN A C 1
ATOM 1480 O O . GLN A 1 203 ? -4.912 -8.160 10.992 1.00 86.25 203 GLN A O 1
ATOM 1485 N N . TRP A 1 204 ? -3.747 -10.051 10.604 1.00 87.19 204 TRP A N 1
ATOM 1486 C CA . TRP A 1 204 ? -4.908 -10.880 10.299 1.00 87.19 204 TRP A CA 1
ATOM 1487 C C . TRP A 1 204 ? -5.557 -11.406 11.578 1.00 87.19 204 TRP A C 1
ATOM 1489 O O . TRP A 1 204 ? -4.928 -11.515 12.633 1.00 87.19 204 TRP A O 1
ATOM 1499 N N . LYS A 1 205 ? -6.832 -11.782 11.484 1.00 86.00 205 LYS A N 1
ATOM 1500 C CA . LYS A 1 205 ? -7.523 -12.490 12.561 1.00 86.00 205 LYS A CA 1
ATOM 1501 C C . LYS A 1 205 ? -6.774 -13.772 12.934 1.00 86.00 205 LYS A C 1
ATOM 1503 O O . LYS A 1 205 ? -6.672 -14.690 12.127 1.00 86.00 205 LYS A O 1
ATOM 1508 N N . GLY A 1 206 ? -6.312 -13.847 14.181 1.00 81.31 206 GLY A N 1
ATOM 1509 C CA . GLY A 1 206 ? -5.578 -15.002 14.703 1.00 81.31 206 GLY A CA 1
ATOM 1510 C C . GLY A 1 206 ? -4.060 -14.935 14.521 1.00 81.31 206 GLY A C 1
ATOM 1511 O O . GLY A 1 206 ? -3.381 -15.856 14.971 1.00 81.31 206 GLY A O 1
ATOM 1512 N N . ASP A 1 207 ? -3.522 -13.862 13.929 1.00 77.06 207 ASP A N 1
ATOM 1513 C CA . ASP A 1 207 ? -2.078 -13.622 13.952 1.00 77.06 207 ASP A CA 1
ATOM 1514 C C . ASP A 1 207 ? -1.588 -13.469 15.406 1.00 77.06 207 ASP A C 1
ATOM 1516 O O . ASP A 1 207 ? -2.291 -12.893 16.247 1.00 77.06 207 ASP A O 1
ATOM 1520 N N . PRO A 1 208 ? -0.377 -13.959 15.729 1.00 69.19 208 PRO A N 1
ATOM 1521 C CA . PRO A 1 208 ? 0.210 -13.735 17.040 1.00 69.19 208 PRO A CA 1
ATOM 1522 C C . PRO A 1 208 ? 0.431 -12.229 17.282 1.00 69.19 208 PRO A C 1
ATOM 1524 O O . PRO A 1 208 ? 0.717 -11.488 16.332 1.00 69.19 208 PRO A O 1
ATOM 1527 N N . PRO A 1 209 ? 0.347 -11.762 18.543 1.00 63.81 209 PRO A N 1
ATOM 1528 C CA . PRO A 1 209 ? 0.675 -10.383 18.885 1.00 63.81 209 PRO A CA 1
ATOM 1529 C C . PRO A 1 209 ? 2.092 -10.021 18.416 1.00 63.81 209 PRO A C 1
ATOM 1531 O O . PRO A 1 209 ? 3.026 -10.806 18.595 1.00 63.81 209 PRO A O 1
ATOM 1534 N N . ARG A 1 210 ? 2.238 -8.835 17.815 1.00 60.16 210 ARG A N 1
ATOM 1535 C CA . ARG A 1 210 ? 3.519 -8.277 17.351 1.00 60.16 210 ARG A CA 1
ATOM 1536 C C . ARG A 1 210 ? 4.091 -7.269 18.329 1.00 60.16 210 ARG A C 1
ATOM 1538 O O . ARG A 1 210 ? 3.306 -6.406 18.780 1.00 60.16 210 ARG A O 1
#

Sequence (210 aa):
MSRELVPGYSLLAGAYEARPVPYTSLRRLLIPMIAGLVVIVGATTAASLLAAAPPVQYACPPDCGQPPTGIPVQANPRFSPADGSWSVAVPGPGTAYTISKEDDGVNAVFTGGDGGTMELFGVPAKGCSAEQVVDDLLHEKQPDATVAYVLPKATVGYQLGYGAAIGPYRPFRPFRPGDGPSLPSGANLQLAQDLGRYINSFQWKGDPPR

pLDDT: mean 78.13, std 14.98, range [41.91, 96.31]

Organism: NCBI:txid1786

Radius of gyration: 34.01 Å; chains: 1; bounding box: 70×50×98 Å

Secondary structure (DSSP, 8-state):
------------S----PPPP----HHHHHHHHHHHHHHHHHHHHHHHHHH-PPP------SS-PPP---S-GGGS-EE--TT-SEEEE-PPTTSSEEEEE-SSEEEEEE-STT-EEEEEE----TT--HHHHHHHHHHHH-TT-EEEEEPTT-EETTEE---EEEE---------TTPPPSSPPHHHHHHHHHHHHHHHT-EETTPPP-

Foldseek 3Di:
DDDDDDDDDDDDPDDDDDDDDDDDPPVNVVVVVVVVVVVVVVVVVVVVVVPDDPPPPCPDPPDDDDDPQPPDLVPADKDAAPVRQKIWGDHHPPDQWDWDDDNFWIKTWGNPDPIDIDIDGDDDCVPPAQVRVVVVVCCVPPVQKDFPDWDPQDDQQPHGHTDTDIGNDDPDDPDDVPDDDPDDDPNVVVVVVVNVNTSSRMDGVPRDDD